Protein AF-A0A920J936-F1 (afdb_monomer)

pLDDT: mean 75.96, std 17.14, range [37.47, 97.31]

Sequence (248 aa):
MTKNLIEFCFKENPSQKEIRKINGLNGLLFNDIKCLNIKRFINNFEATSYTNKLSHPEPLTRYIEKRELKELGSWDVFIPVPVNEIERRRQIKRRKIIIDGIEFLMNHRQKKDGDYNSIKLSDNNKVADTYIGKVGIDSDKLISIENNQTQKRYNPKALYFYGRKPLLVLHLLDAINIPEDDSKEQICEKYLEKLSDDSCITAWTILLPESRITEKEEEYRVNHIWQREYANDELRNSEEEINDDIDI

Secondary structure (DSSP, 8-state):
-HHHHHHHHHHH-TT--S-EEETTEEEEEEEEEEHHHHHHHHHT---SS--TTS---HHHHHHHHHHHTTTSSEEEEEEE--S-SEETTTTEEPPEEEETTEEEEPEEEEEE---TT--EESGGG----GGGGGTTS-HHHHHHHHHHS-TT---TTHHHHTTPPPEEEEEEEEEE---SSTTS------STTTS-TT--EEEEEEEPPPPSSPP--------HHHHHHHHHHHHHHHHTTSSSS---

Structure (mmCIF, N/CA/C/O backbone):
data_AF-A0A920J936-F1
#
_entry.id   AF-A0A920J936-F1
#
loop_
_atom_site.group_PDB
_atom_site.id
_atom_site.type_symbol
_atom_site.label_atom_id
_atom_site.label_alt_id
_atom_site.label_comp_id
_atom_site.label_asym_id
_atom_site.label_entity_id
_atom_site.label_seq_id
_atom_site.pdbx_PDB_ins_code
_atom_site.Cartn_x
_atom_site.Cartn_y
_atom_site.Cartn_z
_atom_site.occupancy
_atom_site.B_iso_or_equiv
_atom_site.auth_seq_id
_atom_site.auth_comp_id
_atom_site.auth_asym_id
_atom_site.auth_atom_id
_atom_site.pdbx_PDB_model_num
ATOM 1 N N . MET A 1 1 ? 0.118 -13.736 -3.292 1.00 77.81 1 MET A N 1
ATOM 2 C CA . MET A 1 1 ? -0.583 -13.156 -2.119 1.00 77.81 1 MET A CA 1
ATOM 3 C C . MET A 1 1 ? -1.114 -11.742 -2.339 1.00 77.81 1 MET A C 1
ATOM 5 O O . MET A 1 1 ? -2.308 -11.544 -2.152 1.00 77.81 1 MET A O 1
ATOM 9 N N . THR A 1 2 ? -0.302 -10.777 -2.788 1.00 86.31 2 THR A N 1
ATOM 10 C CA . THR A 1 2 ? -0.769 -9.412 -3.128 1.00 86.31 2 THR A CA 1
ATOM 11 C C . THR A 1 2 ? -1.955 -9.407 -4.090 1.00 86.31 2 THR A C 1
ATOM 13 O O . THR A 1 2 ? -2.960 -8.761 -3.815 1.00 86.31 2 THR A O 1
ATOM 16 N N . LYS A 1 3 ? -1.866 -10.186 -5.178 1.00 88.75 3 LYS A N 1
ATOM 17 C CA . LYS A 1 3 ? -2.932 -10.329 -6.178 1.00 88.75 3 LYS A CA 1
ATOM 18 C C . LYS A 1 3 ? -4.276 -10.700 -5.540 1.00 88.75 3 LYS A C 1
ATOM 20 O O . LYS A 1 3 ? -5.253 -9.998 -5.758 1.00 88.75 3 LYS A O 1
ATOM 25 N N . ASN A 1 4 ? -4.286 -11.697 -4.653 1.00 91.25 4 ASN A N 1
ATOM 26 C CA . ASN A 1 4 ? -5.493 -12.153 -3.958 1.00 91.25 4 ASN A CA 1
ATOM 27 C C . ASN A 1 4 ? -6.129 -11.046 -3.100 1.00 91.25 4 ASN A C 1
ATOM 29 O O . ASN A 1 4 ? -7.352 -10.949 -3.038 1.00 91.25 4 ASN A O 1
ATOM 33 N N . LEU A 1 5 ? -5.323 -10.209 -2.428 1.00 94.12 5 LEU A N 1
ATOM 34 C CA . LEU A 1 5 ? -5.857 -9.077 -1.662 1.00 94.12 5 LEU A CA 1
ATOM 35 C C . LEU A 1 5 ? -6.465 -8.022 -2.595 1.00 94.12 5 LEU A C 1
ATOM 37 O O . LEU A 1 5 ? -7.531 -7.496 -2.291 1.00 94.12 5 LEU A O 1
ATOM 41 N N . ILE A 1 6 ? -5.820 -7.728 -3.724 1.00 94.06 6 ILE A N 1
ATOM 42 C CA . ILE A 1 6 ? -6.324 -6.763 -4.713 1.00 94.06 6 ILE A CA 1
ATOM 43 C C . ILE A 1 6 ? -7.639 -7.261 -5.333 1.00 94.06 6 ILE A C 1
ATOM 45 O O . ILE A 1 6 ? -8.617 -6.520 -5.368 1.00 94.06 6 ILE A O 1
ATOM 49 N N . GLU A 1 7 ? -7.699 -8.526 -5.745 1.00 93.44 7 GLU A N 1
ATOM 50 C CA . GLU A 1 7 ? -8.923 -9.172 -6.244 1.00 93.44 7 GLU A CA 1
ATOM 51 C C . GLU A 1 7 ? -10.043 -9.142 -5.196 1.00 93.44 7 GLU A C 1
ATOM 53 O O . GLU A 1 7 ? -11.189 -8.813 -5.501 1.00 93.44 7 GLU A O 1
ATOM 58 N N . PHE A 1 8 ? -9.713 -9.412 -3.929 1.00 94.50 8 PHE A N 1
ATOM 59 C CA . PHE A 1 8 ? -10.666 -9.274 -2.831 1.00 94.50 8 PHE A CA 1
ATOM 60 C C . PHE A 1 8 ? -11.171 -7.830 -2.685 1.00 94.50 8 PHE A C 1
ATOM 62 O O . PHE A 1 8 ? -12.367 -7.614 -2.491 1.00 94.50 8 PHE A O 1
ATOM 69 N N . CYS A 1 9 ? -10.285 -6.838 -2.808 1.00 95.94 9 CYS A N 1
ATOM 70 C CA . CYS A 1 9 ? -10.667 -5.431 -2.751 1.00 95.94 9 CYS A CA 1
ATOM 71 C C . CYS A 1 9 ? -11.663 -5.075 -3.862 1.00 95.94 9 CYS A C 1
ATOM 73 O O . CYS A 1 9 ? -12.678 -4.445 -3.570 1.00 95.94 9 CYS A O 1
ATOM 75 N N . PHE A 1 10 ? -11.436 -5.533 -5.097 1.00 94.94 10 PHE A N 1
ATOM 76 C CA . PHE A 1 10 ? -12.385 -5.342 -6.198 1.00 94.94 10 PHE A CA 1
ATOM 77 C C . PHE A 1 10 ? -13.718 -6.051 -5.964 1.00 94.94 10 PHE A C 1
ATOM 79 O O . PHE A 1 10 ? -14.768 -5.501 -6.293 1.00 94.94 10 PHE A O 1
ATOM 86 N N . LYS A 1 11 ? -13.702 -7.238 -5.352 1.00 93.25 11 LYS A N 1
ATOM 87 C CA . LYS A 1 11 ? -14.928 -7.963 -5.006 1.00 93.25 11 LYS A CA 1
ATOM 88 C C . LYS A 1 11 ? -15.794 -7.203 -3.995 1.00 93.25 11 LYS A C 1
ATOM 90 O O . LYS A 1 11 ? -17.005 -7.129 -4.184 1.00 93.25 11 LYS A O 1
ATOM 95 N N . GLU A 1 12 ? -15.199 -6.644 -2.940 1.00 93.94 12 GLU A N 1
ATOM 96 C CA . GLU A 1 12 ? -15.946 -5.883 -1.921 1.00 93.94 12 GLU A CA 1
ATOM 97 C C . GLU A 1 12 ? -16.292 -4.458 -2.384 1.00 93.94 12 GLU A C 1
ATOM 99 O O . GLU A 1 12 ? -17.268 -3.874 -1.920 1.00 93.94 12 GLU A O 1
ATOM 104 N N . ASN A 1 13 ? -15.512 -3.892 -3.309 1.00 93.88 13 ASN A N 1
ATOM 105 C CA . ASN A 1 13 ? -15.686 -2.537 -3.834 1.00 93.88 13 ASN A CA 1
ATOM 106 C C . ASN A 1 13 ? -15.776 -2.551 -5.378 1.00 93.88 13 ASN A C 1
ATOM 108 O O . ASN A 1 13 ? -14.920 -1.974 -6.055 1.00 93.88 13 ASN A O 1
ATOM 112 N N . PRO A 1 14 ? -16.821 -3.160 -5.974 1.00 89.00 14 PRO A N 1
ATOM 113 C CA . PRO A 1 14 ? -16.897 -3.389 -7.423 1.00 89.00 14 PRO A CA 1
ATOM 114 C C . PRO A 1 14 ? -16.973 -2.106 -8.261 1.00 89.00 14 PRO A C 1
ATOM 116 O O . PRO A 1 14 ? -16.676 -2.132 -9.455 1.00 89.00 14 PRO A O 1
ATOM 119 N N . SER A 1 15 ? -17.356 -0.980 -7.650 1.00 87.88 15 SER A N 1
ATOM 120 C CA . SER A 1 15 ? -17.391 0.340 -8.286 1.00 87.88 15 SER A CA 1
ATOM 121 C C . SER A 1 15 ? -16.023 1.034 -8.352 1.00 87.88 15 SER A C 1
ATOM 123 O O . SER A 1 15 ? -15.868 1.992 -9.109 1.00 87.88 15 SER A O 1
ATOM 125 N N . GLN A 1 16 ? -15.021 0.570 -7.598 1.00 86.31 16 GLN A N 1
ATOM 126 C CA . GLN A 1 16 ? -13.691 1.185 -7.523 1.00 86.31 16 GLN A CA 1
ATOM 127 C C . GLN A 1 16 ? -12.740 0.573 -8.554 1.00 86.31 16 GLN A C 1
ATOM 129 O O . GLN A 1 16 ? -11.808 -0.141 -8.203 1.00 86.31 16 GLN A O 1
ATOM 134 N N . LYS A 1 17 ? -12.989 0.840 -9.841 1.00 85.38 17 LYS A N 1
ATOM 135 C CA . LYS A 1 17 ? -12.172 0.327 -10.963 1.00 85.38 17 LYS A CA 1
ATOM 136 C C . LYS A 1 17 ? -11.377 1.394 -11.709 1.00 85.38 17 LYS A C 1
ATOM 138 O O . LYS A 1 17 ? -10.572 1.076 -12.576 1.00 85.38 17 LYS A O 1
ATOM 143 N N . GLU A 1 18 ? -11.599 2.659 -11.379 1.00 89.19 18 GLU A N 1
ATOM 144 C CA . GLU A 1 18 ? -10.995 3.788 -12.075 1.00 89.19 18 GLU A CA 1
ATOM 145 C C . GLU A 1 18 ? -9.859 4.392 -11.249 1.00 89.19 18 GLU A C 1
ATOM 147 O O . GLU A 1 18 ? -10.054 4.772 -10.093 1.00 89.19 18 GLU A O 1
ATOM 152 N N . ILE A 1 19 ? -8.680 4.524 -11.859 1.00 91.62 19 ILE A N 1
ATOM 153 C CA . ILE A 1 19 ? -7.550 5.233 -11.258 1.00 91.62 19 ILE A CA 1
ATOM 154 C C . ILE A 1 19 ? -7.916 6.712 -11.149 1.00 91.62 19 ILE A C 1
ATOM 156 O O . ILE A 1 19 ? -8.161 7.382 -12.152 1.00 91.62 19 ILE A O 1
ATOM 160 N N . ARG A 1 20 ? -7.917 7.240 -9.926 1.00 92.81 20 ARG A N 1
ATOM 161 C CA . ARG A 1 20 ? -8.302 8.625 -9.638 1.00 92.81 20 ARG A CA 1
ATOM 162 C C . ARG A 1 20 ? -7.202 9.353 -8.894 1.00 92.81 20 ARG A C 1
ATOM 164 O O . ARG A 1 20 ? -6.343 8.750 -8.251 1.00 92.81 20 ARG A O 1
ATOM 171 N N . LYS A 1 21 ? -7.257 10.681 -8.958 1.00 92.75 21 LYS A N 1
ATOM 172 C CA . LYS A 1 21 ? -6.391 11.550 -8.166 1.00 92.75 21 LYS A CA 1
ATOM 173 C C . LYS A 1 21 ? -7.012 11.771 -6.786 1.00 92.75 21 LYS A C 1
ATOM 175 O O . LYS A 1 21 ? -8.026 12.448 -6.665 1.00 92.75 21 LYS A O 1
ATOM 180 N N . ILE A 1 22 ? -6.378 11.231 -5.753 1.00 91.50 22 ILE A N 1
ATOM 181 C CA . ILE A 1 22 ? -6.783 11.307 -4.348 1.00 91.50 22 ILE A CA 1
ATOM 182 C C . ILE A 1 22 ? -5.736 12.132 -3.603 1.00 91.50 22 ILE A C 1
ATOM 184 O O . ILE A 1 22 ? -4.586 11.718 -3.463 1.00 91.50 22 ILE A O 1
ATOM 188 N N . ASN A 1 23 ? -6.115 13.335 -3.165 1.00 88.75 23 ASN A N 1
ATOM 189 C CA . ASN A 1 23 ? -5.255 14.247 -2.398 1.00 88.75 23 ASN A CA 1
ATOM 190 C C . ASN A 1 23 ? -3.858 14.471 -3.015 1.00 88.75 23 ASN A C 1
ATOM 192 O O . ASN A 1 23 ? -2.853 14.589 -2.316 1.00 88.75 23 ASN A O 1
ATOM 196 N N . GLY A 1 24 ? -3.798 14.532 -4.351 1.00 86.62 24 GLY A N 1
ATOM 197 C CA . GLY A 1 24 ? -2.566 14.760 -5.112 1.00 86.62 24 GLY A CA 1
ATOM 198 C C . GLY A 1 24 ? -1.904 13.501 -5.676 1.00 86.62 24 GLY A C 1
ATOM 199 O O . GLY A 1 24 ? -1.068 13.630 -6.569 1.00 86.62 24 GLY A O 1
ATOM 200 N N . LEU A 1 25 ? -2.303 12.311 -5.227 1.00 91.38 25 LEU A N 1
ATOM 201 C CA . LEU A 1 25 ? -1.732 11.028 -5.639 1.00 91.38 25 LEU A CA 1
ATOM 202 C C . LEU A 1 25 ? -2.690 10.275 -6.559 1.00 91.38 25 LEU A C 1
ATOM 204 O O . LEU A 1 25 ? -3.886 10.238 -6.306 1.00 91.38 25 LEU A O 1
ATOM 208 N N . ASN A 1 26 ? -2.172 9.663 -7.620 1.00 94.25 26 ASN A N 1
ATOM 209 C CA . ASN A 1 26 ? -2.983 8.817 -8.493 1.00 94.25 26 ASN A CA 1
ATOM 210 C C . ASN A 1 26 ? -3.008 7.384 -7.960 1.00 94.25 26 ASN A C 1
ATOM 212 O O . ASN A 1 26 ? -1.966 6.856 -7.563 1.00 94.25 26 ASN A O 1
ATOM 216 N N . GLY A 1 27 ? -4.177 6.753 -7.963 1.00 95.00 27 GLY A N 1
ATOM 217 C CA . GLY A 1 27 ? -4.309 5.358 -7.566 1.00 95.00 27 GLY A CA 1
ATOM 218 C C . GLY A 1 27 ? -5.751 4.904 -7.392 1.00 95.00 27 GLY A C 1
ATOM 219 O O . GLY A 1 27 ? -6.691 5.605 -7.768 1.00 95.00 27 GLY A O 1
ATOM 220 N N . LEU A 1 28 ? -5.896 3.723 -6.800 1.00 95.62 28 LEU A N 1
ATOM 221 C CA . LEU A 1 28 ? -7.171 3.119 -6.418 1.00 95.62 28 LEU A CA 1
ATOM 222 C C . LEU A 1 28 ? -7.272 3.076 -4.896 1.00 95.62 28 LEU A C 1
ATOM 224 O O . LEU A 1 28 ? -6.336 2.625 -4.236 1.00 95.62 28 LEU A O 1
ATOM 228 N N . LEU A 1 29 ? -8.394 3.545 -4.352 1.00 95.50 29 LEU A N 1
ATOM 229 C CA . LEU A 1 29 ? -8.701 3.493 -2.925 1.00 95.50 29 LEU A CA 1
ATOM 230 C C . LEU A 1 29 ? -9.931 2.618 -2.708 1.00 95.50 29 LEU A C 1
ATOM 232 O O . LEU A 1 29 ? -11.024 2.931 -3.179 1.00 95.50 29 LEU A O 1
ATOM 236 N N . PHE A 1 30 ? -9.732 1.540 -1.967 1.00 96.19 30 PHE A N 1
ATOM 237 C CA . PHE A 1 30 ? -10.772 0.625 -1.541 1.00 96.19 30 PHE A CA 1
ATOM 238 C C . PHE A 1 30 ? -11.076 0.903 -0.082 1.00 96.19 30 PHE A C 1
ATOM 240 O O . PHE A 1 30 ? -10.167 0.902 0.747 1.00 96.19 30 PHE A O 1
ATOM 247 N N . ASN A 1 31 ? -12.342 1.154 0.220 1.00 94.75 31 ASN A N 1
ATOM 248 C CA . ASN A 1 31 ? -12.750 1.479 1.574 1.00 94.75 31 ASN A CA 1
ATOM 249 C C . ASN A 1 31 ? -13.296 0.232 2.262 1.00 94.75 31 ASN A C 1
ATOM 251 O O . ASN A 1 31 ? -13.792 -0.696 1.617 1.00 94.75 31 ASN A O 1
ATOM 255 N N . ASP A 1 32 ? -13.235 0.252 3.586 1.00 95.31 32 ASP A N 1
ATOM 256 C CA . ASP A 1 32 ? -13.943 -0.694 4.447 1.00 95.31 32 ASP A CA 1
ATOM 257 C C . ASP A 1 32 ? -13.621 -2.183 4.221 1.00 95.31 32 ASP A C 1
ATOM 259 O O . ASP A 1 32 ? -14.459 -3.078 4.351 1.00 95.31 32 ASP A O 1
ATOM 263 N N . ILE A 1 33 ? -12.354 -2.465 3.931 1.00 96.75 33 ILE A N 1
ATOM 264 C CA . ILE A 1 33 ? -11.806 -3.813 3.864 1.00 96.75 33 ILE A CA 1
ATOM 265 C C . ILE A 1 33 ? -11.717 -4.404 5.273 1.00 96.75 33 ILE A C 1
ATOM 267 O O . ILE A 1 33 ? -11.085 -3.858 6.180 1.00 96.75 33 ILE A O 1
ATOM 271 N N . LYS A 1 34 ? -12.333 -5.574 5.458 1.00 95.38 34 LYS A N 1
ATOM 272 C CA . LYS A 1 34 ? -12.356 -6.276 6.750 1.00 95.38 34 LYS A CA 1
ATOM 273 C C . LYS A 1 34 ? -10.943 -6.617 7.229 1.00 95.38 34 LYS A C 1
ATOM 275 O O . LYS A 1 34 ? -10.170 -7.229 6.485 1.00 95.38 34 LYS A O 1
ATOM 280 N N . CYS A 1 35 ? -10.663 -6.336 8.506 1.00 95.12 35 CYS A N 1
ATOM 281 C CA . CYS A 1 35 ? -9.376 -6.599 9.163 1.00 95.12 35 CYS A CA 1
ATOM 282 C C . CYS A 1 35 ? -8.851 -8.030 8.952 1.00 95.12 35 CYS A C 1
ATOM 284 O O . CYS A 1 35 ? -7.658 -8.229 8.728 1.00 95.12 35 CYS A O 1
ATOM 286 N N . LEU A 1 36 ? -9.738 -9.033 8.927 1.00 94.25 36 LEU A N 1
ATOM 287 C CA . LEU A 1 36 ? -9.375 -10.428 8.659 1.00 94.25 36 LEU A CA 1
ATOM 288 C C . LEU A 1 36 ? -8.541 -10.599 7.376 1.00 94.25 36 LEU A C 1
ATOM 290 O O . LEU A 1 36 ? -7.580 -11.366 7.372 1.00 94.25 36 LEU A O 1
ATOM 294 N N . ASN A 1 37 ? -8.880 -9.888 6.298 1.00 94.56 37 ASN A N 1
ATOM 295 C CA . ASN A 1 37 ? -8.156 -9.997 5.028 1.00 94.56 37 ASN A CA 1
ATOM 296 C C . ASN A 1 37 ? -6.807 -9.280 5.074 1.00 94.56 37 ASN A C 1
ATOM 298 O O . ASN A 1 37 ? -5.845 -9.755 4.478 1.00 94.56 37 ASN A O 1
ATOM 302 N N . ILE A 1 38 ? -6.718 -8.194 5.844 1.00 95.00 38 ILE A N 1
ATOM 303 C CA . ILE A 1 38 ? -5.464 -7.482 6.096 1.00 95.00 38 ILE A CA 1
ATOM 304 C C . ILE A 1 38 ? -4.503 -8.363 6.896 1.00 95.0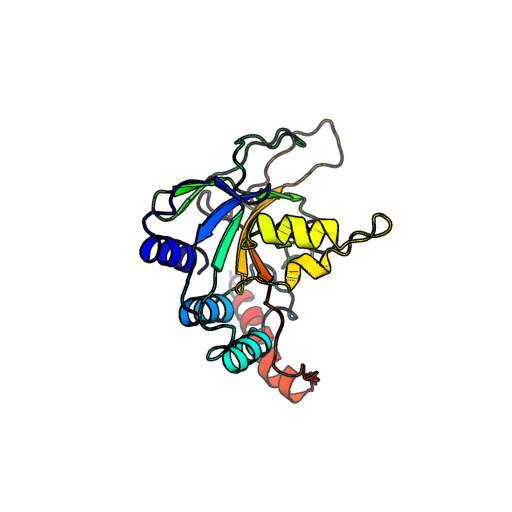0 38 ILE A C 1
ATOM 306 O O . ILE A 1 38 ? -3.365 -8.554 6.479 1.00 95.00 38 ILE A O 1
ATOM 310 N N . LYS A 1 39 ? -4.971 -8.981 7.989 1.00 92.69 39 LYS A N 1
ATOM 311 C CA . LYS A 1 39 ? -4.164 -9.923 8.782 1.00 92.69 39 LYS A CA 1
ATOM 312 C C . LYS A 1 39 ? -3.713 -11.121 7.951 1.00 92.69 39 LYS A C 1
ATOM 314 O O . LYS A 1 39 ? -2.546 -11.491 7.996 1.00 92.69 39 LYS A O 1
ATOM 319 N N . ARG A 1 40 ? -4.613 -11.700 7.145 1.00 92.19 40 ARG A N 1
ATOM 320 C CA . ARG A 1 40 ? -4.260 -12.783 6.212 1.00 92.19 40 ARG A CA 1
ATOM 321 C C . ARG A 1 40 ? -3.196 -12.347 5.213 1.00 92.19 40 ARG A C 1
ATOM 323 O O . ARG A 1 40 ? -2.285 -13.121 4.955 1.00 92.19 40 ARG A O 1
ATOM 330 N N . PHE A 1 41 ? -3.292 -11.143 4.658 1.00 93.06 41 PHE A N 1
ATOM 331 C CA . PHE A 1 41 ? -2.257 -10.626 3.770 1.00 93.06 41 PHE A CA 1
ATOM 332 C C . PHE A 1 41 ? -0.915 -10.481 4.497 1.00 93.06 41 PHE A C 1
ATOM 334 O O . PHE A 1 41 ? 0.067 -11.021 4.010 1.00 93.06 41 PHE A O 1
ATOM 341 N N . ILE A 1 42 ? -0.882 -9.827 5.664 1.00 90.00 42 ILE A N 1
ATOM 342 C CA . ILE A 1 42 ? 0.351 -9.585 6.435 1.00 90.00 42 ILE A CA 1
ATOM 343 C C . ILE A 1 42 ? 1.027 -10.903 6.837 1.00 90.00 42 ILE A 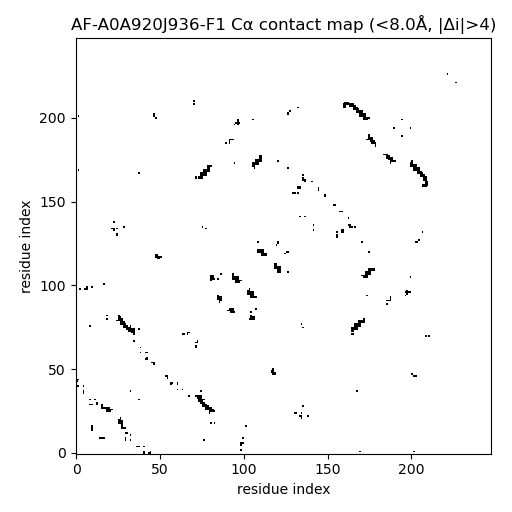C 1
ATOM 345 O O . ILE A 1 42 ? 2.227 -11.050 6.638 1.00 90.00 42 ILE A O 1
ATOM 349 N N . ASN A 1 43 ? 0.264 -11.870 7.353 1.00 86.69 43 ASN A N 1
ATOM 350 C CA . ASN A 1 43 ? 0.806 -13.152 7.819 1.00 86.69 43 ASN A CA 1
ATOM 351 C C . ASN A 1 43 ? 1.379 -14.023 6.703 1.00 86.69 43 ASN A C 1
ATOM 353 O O . ASN A 1 43 ? 2.249 -14.840 6.965 1.00 86.69 43 ASN A O 1
ATOM 357 N N . ASN A 1 44 ? 0.872 -13.872 5.481 1.00 85.56 44 ASN A N 1
ATOM 358 C CA . ASN A 1 44 ? 1.316 -14.649 4.327 1.00 85.56 44 ASN A CA 1
ATOM 359 C C . ASN A 1 44 ? 2.130 -13.791 3.346 1.00 85.56 44 ASN A C 1
ATOM 361 O O . ASN A 1 44 ? 2.293 -14.161 2.184 1.00 85.56 44 ASN A O 1
ATOM 365 N N . PHE A 1 45 ? 2.550 -12.589 3.749 1.00 84.31 45 PHE A N 1
ATOM 366 C CA . PHE A 1 45 ? 3.355 -11.746 2.883 1.00 84.31 45 PHE A CA 1
ATOM 367 C C . PHE A 1 45 ? 4.790 -12.263 2.883 1.00 84.31 45 PHE A C 1
ATOM 369 O O . PHE A 1 45 ? 5.520 -12.102 3.857 1.00 84.31 45 PHE A O 1
ATOM 376 N N . GLU A 1 46 ? 5.196 -12.837 1.761 1.00 73.12 46 GLU A N 1
ATOM 377 C CA . GLU A 1 46 ? 6.569 -13.265 1.529 1.00 73.12 46 GLU A CA 1
ATOM 378 C C . GLU A 1 46 ? 7.338 -12.130 0.852 1.00 73.12 46 GLU A C 1
ATOM 380 O O . GLU A 1 46 ? 7.035 -11.719 -0.273 1.00 73.12 46 GLU A O 1
ATOM 385 N N . ALA A 1 47 ? 8.319 -11.577 1.563 1.00 66.25 47 ALA A N 1
ATOM 386 C CA . ALA A 1 47 ? 9.211 -10.584 0.990 1.00 66.25 47 ALA A CA 1
ATOM 387 C C . ALA A 1 47 ? 10.195 -11.271 0.035 1.00 66.25 47 ALA A C 1
ATOM 389 O O . ALA A 1 47 ? 10.881 -12.209 0.417 1.00 66.25 47 ALA A O 1
ATOM 390 N N . THR A 1 48 ? 10.345 -10.737 -1.178 1.00 56.44 48 THR A N 1
ATOM 391 C CA . THR A 1 48 ? 11.312 -11.224 -2.185 1.00 56.44 48 THR A CA 1
ATOM 392 C C . THR A 1 48 ? 12.779 -10.985 -1.782 1.00 56.44 48 THR A C 1
ATOM 394 O O . THR A 1 48 ? 13.691 -11.384 -2.492 1.00 56.44 48 THR A O 1
ATOM 397 N N . SER A 1 49 ? 13.028 -10.288 -0.669 1.00 51.22 49 SER A N 1
ATOM 398 C CA . SER A 1 49 ? 14.355 -9.890 -0.198 1.00 51.22 49 SER A CA 1
ATOM 399 C C . SER A 1 49 ? 14.606 -10.478 1.190 1.00 51.22 49 SER A C 1
ATOM 401 O O . SER A 1 49 ? 13.990 -10.042 2.167 1.00 51.22 49 SER A O 1
ATOM 403 N N . TYR A 1 50 ? 15.544 -11.422 1.280 1.00 45.91 50 TYR A N 1
ATOM 404 C CA . TYR A 1 50 ? 15.907 -12.167 2.488 1.00 45.91 50 TYR A CA 1
ATOM 405 C C . TYR A 1 50 ? 16.750 -11.320 3.448 1.00 45.91 50 TYR A C 1
ATOM 407 O O . TYR A 1 50 ? 17.949 -11.525 3.611 1.00 45.91 50 TYR A O 1
ATOM 415 N N . THR A 1 51 ? 16.136 -10.340 4.109 1.00 48.62 51 THR A N 1
ATOM 416 C CA . THR A 1 51 ? 16.726 -9.812 5.349 1.00 48.62 51 THR A CA 1
ATOM 417 C C . THR A 1 51 ? 15.939 -10.361 6.533 1.00 48.62 51 THR A C 1
ATOM 419 O O . THR A 1 51 ? 14.762 -10.039 6.696 1.00 48.62 51 THR A O 1
ATOM 422 N N . ASN A 1 52 ? 16.601 -11.160 7.382 1.00 43.28 52 ASN A N 1
ATOM 423 C CA . ASN A 1 52 ? 16.045 -11.905 8.533 1.00 43.28 52 ASN A CA 1
ATOM 424 C C . ASN A 1 52 ? 15.300 -11.037 9.573 1.00 43.28 52 ASN A C 1
ATOM 426 O O . ASN A 1 52 ? 14.749 -11.543 10.543 1.00 43.28 52 ASN A O 1
ATOM 430 N N . LYS A 1 53 ? 15.278 -9.710 9.403 1.00 46.44 53 LYS A N 1
ATOM 431 C CA . LYS A 1 53 ? 14.631 -8.754 10.312 1.00 46.44 53 LYS A CA 1
ATOM 432 C C . LYS A 1 53 ? 13.165 -8.464 9.972 1.00 46.44 53 LYS A C 1
ATOM 434 O O . LYS A 1 53 ? 12.480 -7.871 10.798 1.00 46.44 53 LYS A O 1
ATOM 439 N N . LEU A 1 54 ? 12.687 -8.840 8.781 1.00 50.34 54 LEU A N 1
ATOM 440 C CA . LEU A 1 54 ? 11.323 -8.541 8.308 1.00 50.34 54 LEU A CA 1
ATOM 441 C C . LEU A 1 54 ? 10.389 -9.763 8.258 1.00 50.34 54 LEU A C 1
ATOM 443 O O . LEU A 1 54 ? 9.215 -9.606 7.941 1.00 50.34 54 LEU A O 1
ATOM 447 N N . SER A 1 55 ? 10.876 -10.960 8.591 1.00 54.84 55 SER A N 1
ATOM 448 C CA . SER A 1 55 ? 10.148 -12.230 8.428 1.00 54.84 55 SER A CA 1
ATOM 449 C C . SER A 1 55 ? 9.093 -12.527 9.501 1.00 54.84 55 SER A C 1
ATOM 451 O O . SER A 1 55 ? 8.423 -13.548 9.419 1.00 54.84 55 SER A O 1
ATOM 453 N N . HIS A 1 56 ? 8.922 -11.662 10.506 1.00 70.12 56 HIS A N 1
ATOM 454 C CA . HIS A 1 56 ? 8.106 -11.980 11.680 1.00 70.12 56 HIS A CA 1
ATOM 455 C C . HIS A 1 56 ? 6.874 -11.065 11.748 1.00 70.12 56 HIS A C 1
ATOM 457 O O . HIS A 1 56 ? 6.941 -9.984 12.340 1.00 70.12 56 HIS A O 1
ATOM 463 N N . PRO A 1 57 ? 5.729 -11.465 11.161 1.00 77.12 57 PRO A N 1
ATOM 464 C CA . PRO A 1 57 ? 4.508 -10.658 11.167 1.00 77.12 57 PRO A CA 1
ATOM 465 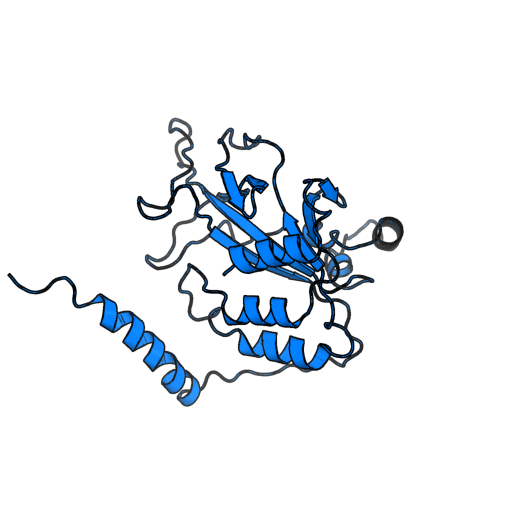C C . PRO A 1 57 ? 3.838 -10.593 12.548 1.00 77.12 57 PRO A C 1
ATOM 467 O O . PRO A 1 57 ? 2.915 -9.800 12.746 1.00 77.12 57 PRO A O 1
ATOM 470 N N . GLU A 1 58 ? 4.268 -11.409 13.514 1.00 79.75 58 GLU A N 1
ATOM 471 C CA . GLU A 1 58 ? 3.591 -11.586 14.801 1.00 79.75 58 GLU A CA 1
ATOM 472 C C . GLU A 1 58 ? 3.438 -10.303 15.630 1.00 79.75 58 GLU A C 1
ATOM 474 O O . GLU A 1 58 ? 2.323 -10.066 16.100 1.00 79.75 58 GLU A O 1
ATOM 479 N N . PRO A 1 59 ? 4.463 -9.440 15.817 1.00 80.31 59 PRO A N 1
ATOM 480 C CA . PRO A 1 59 ? 4.301 -8.242 16.642 1.00 80.31 59 PRO A CA 1
ATOM 481 C C . PRO A 1 59 ? 3.251 -7.295 16.056 1.00 80.31 59 PRO A C 1
ATOM 483 O O . PRO A 1 59 ? 2.393 -6.775 16.772 1.00 80.31 59 PRO A O 1
ATOM 486 N N . LEU A 1 60 ? 3.274 -7.126 14.732 1.00 83.12 60 LEU A N 1
ATOM 487 C CA . LEU A 1 60 ? 2.294 -6.327 14.008 1.00 83.12 60 LEU A CA 1
ATOM 488 C C . LEU A 1 60 ? 0.900 -6.961 14.084 1.00 83.12 60 LEU A C 1
ATOM 490 O O . LEU A 1 60 ? -0.078 -6.265 14.344 1.00 83.12 60 LEU A O 1
ATOM 494 N N . THR A 1 61 ? 0.793 -8.276 13.922 1.00 86.44 61 THR A N 1
ATOM 495 C CA . THR A 1 61 ? -0.492 -8.984 13.971 1.00 86.44 61 THR A CA 1
ATOM 496 C C . THR A 1 61 ? -1.112 -8.929 15.363 1.00 86.44 61 THR A C 1
ATOM 498 O O . THR A 1 61 ? -2.279 -8.561 15.486 1.00 86.44 61 THR A O 1
ATOM 501 N N . ARG A 1 62 ? -0.326 -9.152 16.424 1.00 86.12 62 ARG A N 1
ATOM 502 C CA . ARG A 1 62 ? -0.765 -8.973 17.819 1.00 86.12 62 ARG A CA 1
ATOM 503 C C . ARG A 1 62 ? -1.210 -7.540 18.092 1.00 86.12 62 ARG A C 1
ATOM 505 O O . ARG A 1 62 ? -2.198 -7.320 18.794 1.00 86.12 62 ARG A O 1
ATOM 512 N N . TYR A 1 63 ? -0.491 -6.556 17.553 1.00 88.12 63 TYR A N 1
ATOM 513 C CA . TYR A 1 63 ? -0.879 -5.152 17.662 1.00 88.12 63 TYR A CA 1
ATOM 514 C C . TYR A 1 63 ? -2.236 -4.889 16.996 1.00 88.12 63 TYR A C 1
ATOM 516 O O . TYR A 1 63 ? -3.096 -4.228 17.585 1.00 88.12 63 TYR A O 1
ATOM 524 N N . ILE A 1 64 ? -2.452 -5.446 15.800 1.00 91.31 64 ILE A N 1
ATOM 525 C CA . ILE A 1 64 ? -3.718 -5.328 15.075 1.00 91.31 64 ILE A CA 1
ATOM 526 C C . ILE A 1 64 ? -4.858 -5.983 15.861 1.00 91.31 64 ILE A C 1
ATOM 528 O O . ILE A 1 64 ? -5.890 -5.352 16.073 1.00 91.31 64 ILE A O 1
ATOM 532 N N . GLU A 1 65 ? -4.660 -7.204 16.355 1.00 90.81 65 GLU A N 1
ATOM 533 C CA . GLU A 1 65 ? -5.662 -7.966 17.112 1.00 90.81 65 GLU A CA 1
ATOM 534 C C . GLU A 1 65 ? -6.122 -7.244 18.380 1.00 90.81 65 GLU A C 1
ATOM 536 O O . GLU A 1 65 ? -7.322 -7.126 18.628 1.00 90.81 65 GLU A O 1
ATOM 541 N N . LYS A 1 66 ? -5.186 -6.679 19.154 1.00 89.44 66 LYS A N 1
ATOM 542 C CA . LYS A 1 66 ? -5.508 -5.918 20.375 1.00 89.44 66 LYS A CA 1
ATOM 543 C C . LYS A 1 66 ? -6.413 -4.710 20.101 1.00 89.44 66 LYS A C 1
ATOM 545 O O . LYS A 1 66 ? -7.172 -4.303 20.982 1.00 89.44 66 LYS A O 1
ATOM 550 N N . ARG A 1 67 ? -6.322 -4.118 18.905 1.00 90.94 67 ARG A N 1
ATOM 551 C CA . ARG A 1 67 ? -7.059 -2.906 18.511 1.00 90.94 67 ARG A CA 1
ATOM 552 C C . ARG A 1 67 ? -8.226 -3.187 17.553 1.00 90.94 67 ARG A C 1
ATOM 554 O O . ARG A 1 67 ? -9.005 -2.274 17.285 1.00 90.94 67 ARG A O 1
ATOM 561 N N . GLU A 1 68 ? -8.391 -4.415 17.061 1.00 92.31 68 GLU A N 1
ATOM 562 C CA . GLU A 1 68 ? -9.355 -4.781 16.011 1.00 92.31 68 GLU A CA 1
ATOM 563 C C . GLU A 1 68 ? -10.793 -4.389 16.369 1.00 92.31 68 GLU A C 1
ATOM 565 O O . GLU A 1 68 ? -11.454 -3.696 15.603 1.00 92.31 68 GLU A O 1
ATOM 570 N N . LEU A 1 69 ? -11.257 -4.747 17.568 1.00 89.88 69 LEU A N 1
ATOM 571 C CA . LEU A 1 69 ? -12.643 -4.497 17.985 1.00 89.88 69 LEU A CA 1
ATOM 572 C C . LEU A 1 69 ? -12.992 -3.010 18.154 1.00 89.88 69 LEU A C 1
ATOM 574 O O . LEU A 1 69 ? -14.170 -2.667 18.188 1.00 89.88 69 LEU A O 1
ATOM 578 N N . LYS A 1 70 ? -11.992 -2.135 18.319 1.00 88.31 70 LYS A N 1
ATOM 579 C CA . LYS A 1 70 ? -12.206 -0.723 18.682 1.00 88.31 70 LYS A CA 1
ATOM 580 C C . LYS A 1 70 ? -11.791 0.253 17.589 1.00 88.31 70 LYS A C 1
ATOM 582 O O . LYS A 1 70 ? -12.469 1.252 17.386 1.00 88.31 70 LYS A O 1
ATOM 587 N N . GLU A 1 71 ? -10.664 -0.004 16.933 1.00 91.12 71 GLU A N 1
ATOM 588 C CA . GLU A 1 71 ? -9.977 0.984 16.092 1.00 91.12 71 GLU A CA 1
ATOM 589 C C . GLU A 1 71 ? -9.548 0.413 14.736 1.00 91.12 71 GLU A C 1
ATOM 591 O O . GLU A 1 71 ? -9.497 1.157 13.761 1.00 91.12 71 GLU A O 1
ATOM 596 N N . LEU A 1 72 ? -9.259 -0.893 14.655 1.00 94.06 72 LEU A N 1
ATOM 597 C CA . LEU A 1 72 ? -8.663 -1.522 13.469 1.00 94.06 72 LEU A CA 1
ATOM 598 C C . LEU A 1 72 ? -9.552 -2.587 12.808 1.00 94.06 72 LEU A C 1
ATOM 600 O O . LEU A 1 72 ? -9.039 -3.477 12.138 1.00 94.06 72 LEU A O 1
ATOM 604 N N . GLY A 1 73 ? -10.870 -2.538 13.003 1.00 94.31 73 GLY A N 1
ATOM 605 C CA . GLY A 1 73 ? -11.801 -3.537 12.455 1.00 94.31 73 GLY A CA 1
ATOM 606 C C . GLY A 1 73 ? -12.072 -3.381 10.954 1.00 94.31 73 GLY A C 1
ATOM 607 O O . GLY A 1 73 ? -12.339 -4.367 10.263 1.00 94.31 73 GLY A O 1
ATOM 608 N N . SER A 1 74 ? -11.950 -2.152 10.448 1.00 95.31 74 SER A N 1
ATOM 609 C CA . SER A 1 74 ? -12.207 -1.777 9.056 1.00 95.31 74 SER A CA 1
ATOM 610 C C . SER A 1 74 ? -11.046 -0.941 8.526 1.00 95.31 74 SER A C 1
ATOM 612 O O . SER A 1 74 ? -10.660 0.041 9.163 1.00 95.31 74 SER A O 1
ATOM 614 N N . TRP A 1 75 ? -10.475 -1.354 7.399 1.00 96.81 75 TRP A N 1
ATOM 615 C CA . TRP A 1 75 ? -9.281 -0.763 6.805 1.00 96.81 75 TRP A CA 1
ATOM 616 C C . TRP A 1 75 ? -9.576 -0.192 5.433 1.00 96.81 75 TRP A C 1
ATOM 618 O O . TRP A 1 75 ? -10.341 -0.764 4.665 1.00 96.81 75 TRP A O 1
ATOM 628 N N . ASP A 1 76 ? -8.885 0.882 5.094 1.00 96.31 76 ASP A N 1
ATOM 629 C CA . ASP A 1 76 ? -8.776 1.294 3.706 1.00 96.31 76 ASP A CA 1
ATOM 630 C C . ASP A 1 76 ? -7.542 0.622 3.085 1.00 96.31 76 ASP A C 1
ATOM 632 O O . ASP A 1 76 ? -6.537 0.359 3.759 1.00 96.31 76 ASP A O 1
ATOM 636 N N . VAL A 1 77 ? -7.603 0.345 1.786 1.00 97.31 77 VAL A N 1
ATOM 637 C CA . VAL A 1 77 ? -6.476 -0.156 0.996 1.00 97.31 77 VAL A CA 1
ATOM 638 C C . VAL A 1 77 ? -6.240 0.793 -0.165 1.00 97.31 77 VAL A C 1
ATOM 640 O O . VAL A 1 77 ? -7.147 1.058 -0.950 1.00 97.31 77 VAL A O 1
ATOM 643 N N . PHE A 1 78 ? -5.019 1.300 -0.292 1.00 96.50 78 PHE A N 1
ATOM 644 C CA . PHE A 1 78 ? -4.633 2.177 -1.389 1.00 96.50 78 PHE A CA 1
ATOM 645 C C . PHE A 1 78 ? -3.539 1.555 -2.245 1.00 96.50 78 PHE A C 1
ATOM 647 O O . PHE A 1 78 ? -2.535 1.060 -1.737 1.00 96.50 78 PHE A O 1
ATOM 654 N N . ILE A 1 79 ? -3.712 1.639 -3.557 1.00 96.12 79 ILE A N 1
ATOM 655 C CA . ILE A 1 79 ? -2.723 1.201 -4.536 1.00 96.12 79 ILE A CA 1
ATOM 656 C C . ILE A 1 79 ? -2.324 2.428 -5.358 1.00 96.12 79 ILE A C 1
ATOM 658 O O . ILE A 1 79 ? -3.115 2.864 -6.198 1.00 96.12 79 ILE A O 1
ATOM 662 N N . PRO A 1 80 ? -1.144 3.035 -5.127 1.00 95.12 80 PRO A N 1
ATOM 663 C CA . PRO A 1 80 ? -0.646 4.110 -5.972 1.00 95.12 80 PRO A CA 1
ATOM 664 C C . PRO A 1 80 ? -0.348 3.586 -7.377 1.00 95.12 80 PRO A C 1
ATOM 666 O O . PRO A 1 80 ? 0.486 2.697 -7.552 1.00 95.12 80 PRO A O 1
ATOM 669 N N . VAL A 1 81 ? -0.975 4.193 -8.385 1.00 94.38 81 VAL A N 1
ATOM 670 C CA . VAL A 1 81 ? -0.804 3.821 -9.795 1.00 94.38 81 VAL A CA 1
ATOM 671 C C . VAL A 1 81 ? -0.440 5.068 -10.604 1.00 94.38 81 VAL A C 1
ATOM 673 O O . VAL A 1 81 ? -1.218 6.025 -10.647 1.00 94.38 81 VAL A O 1
ATOM 676 N N . PRO A 1 82 ? 0.742 5.116 -11.243 1.00 92.38 82 PRO A N 1
ATOM 677 C CA . PRO A 1 82 ? 1.080 6.165 -12.193 1.00 92.38 82 PRO A CA 1
ATOM 678 C C . PRO A 1 82 ? 0.083 6.198 -13.353 1.00 92.38 82 PRO A C 1
ATOM 680 O O . PRO A 1 82 ? -0.382 5.161 -13.799 1.00 92.38 82 PRO A O 1
ATOM 683 N N . VAL A 1 83 ? -0.189 7.388 -13.889 1.00 91.56 83 VAL A N 1
ATOM 684 C CA . VAL A 1 83 ? -1.084 7.562 -15.054 1.00 91.56 83 VAL A CA 1
ATOM 685 C C . VAL A 1 83 ? -0.333 7.700 -16.378 1.00 91.56 83 VAL A C 1
ATOM 687 O O . VAL A 1 83 ? -0.923 7.583 -17.442 1.00 91.56 83 VAL A O 1
ATOM 690 N N . ASN A 1 84 ? 0.974 7.974 -16.327 1.00 91.31 84 ASN A N 1
ATOM 691 C CA . ASN A 1 84 ? 1.791 8.138 -17.526 1.00 91.31 84 ASN A CA 1
ATOM 692 C C . ASN A 1 84 ? 2.522 6.830 -17.826 1.00 91.31 84 ASN A C 1
ATOM 694 O O . ASN A 1 84 ? 3.278 6.349 -16.978 1.00 91.31 84 ASN A O 1
ATOM 698 N N . GLU A 1 85 ? 2.384 6.312 -19.044 1.00 90.88 85 GLU A N 1
ATOM 699 C CA . GLU A 1 85 ? 3.136 5.130 -19.482 1.00 90.88 85 GLU A CA 1
ATOM 700 C C . GLU A 1 85 ? 4.651 5.376 -19.495 1.00 90.88 85 GLU A C 1
ATOM 702 O O . GLU A 1 85 ? 5.420 4.456 -19.255 1.00 90.88 85 GLU A O 1
ATOM 707 N N . ILE A 1 86 ? 5.093 6.622 -19.691 1.00 87.81 86 ILE A N 1
ATOM 708 C CA . ILE A 1 86 ? 6.514 7.001 -19.698 1.00 87.81 86 ILE A CA 1
ATOM 709 C C . ILE A 1 86 ? 6.861 7.779 -18.425 1.00 87.81 86 ILE A C 1
ATOM 711 O O . ILE A 1 86 ? 6.163 8.709 -18.007 1.00 87.81 86 ILE A O 1
ATOM 715 N N . GLU A 1 87 ? 7.929 7.387 -17.727 1.00 84.75 87 GLU A N 1
ATOM 716 C CA . GLU A 1 87 ? 8.437 8.111 -16.560 1.00 84.75 87 GLU A CA 1
ATOM 717 C C . GLU A 1 87 ? 9.119 9.399 -16.993 1.00 84.75 87 GLU A C 1
ATOM 719 O O . GLU A 1 87 ? 10.252 9.374 -17.443 1.00 84.75 87 GLU A O 1
ATOM 724 N N . ARG A 1 88 ? 8.478 10.550 -16.767 1.00 78.88 88 ARG A N 1
ATOM 725 C CA . ARG A 1 88 ? 8.996 11.856 -17.213 1.00 78.88 88 ARG A CA 1
ATOM 726 C C . ARG A 1 88 ? 10.446 12.148 -16.816 1.00 78.88 88 ARG A C 1
ATOM 728 O O . ARG A 1 88 ? 11.168 12.758 -17.591 1.00 78.88 88 ARG A O 1
ATOM 735 N N . ARG A 1 89 ? 10.872 11.747 -15.613 1.00 78.81 89 ARG A N 1
ATOM 736 C CA . ARG A 1 89 ? 12.231 12.037 -15.126 1.00 78.81 89 ARG A CA 1
ATOM 737 C C . ARG A 1 89 ? 13.307 11.239 -15.868 1.00 78.81 89 ARG A C 1
ATOM 739 O O . ARG A 1 89 ? 14.414 11.732 -16.009 1.00 78.81 89 ARG A O 1
ATOM 746 N N . ARG A 1 90 ? 12.984 10.015 -16.283 1.00 75.06 90 ARG A N 1
ATOM 747 C CA . ARG A 1 90 ? 13.951 9.032 -16.796 1.00 75.06 90 ARG A CA 1
ATOM 748 C C . ARG A 1 90 ? 13.700 8.634 -18.251 1.00 75.06 90 ARG A C 1
ATOM 750 O O . ARG A 1 90 ? 14.523 7.985 -18.864 1.00 75.06 90 ARG A O 1
ATOM 757 N N . GLN A 1 91 ? 12.555 9.030 -18.801 1.00 82.81 91 GLN A N 1
ATOM 758 C CA . GLN A 1 91 ? 12.065 8.653 -20.128 1.00 82.81 91 GLN A CA 1
ATOM 759 C C . GLN A 1 91 ? 11.944 7.133 -20.338 1.00 82.81 91 GLN A C 1
ATOM 761 O O . GLN A 1 91 ? 11.957 6.650 -21.462 1.00 82.81 91 GLN A O 1
ATOM 766 N N . ILE A 1 92 ? 11.747 6.376 -19.254 1.00 81.06 92 ILE A N 1
ATOM 767 C CA . ILE A 1 92 ? 11.611 4.916 -19.289 1.00 81.06 92 ILE A CA 1
ATOM 768 C C . ILE A 1 92 ? 10.130 4.531 -19.384 1.00 81.06 92 ILE A C 1
ATOM 770 O O . ILE A 1 92 ? 9.294 5.069 -18.644 1.00 81.06 92 ILE A O 1
ATOM 774 N N . LYS A 1 93 ? 9.802 3.581 -20.266 1.00 85.19 93 LYS A N 1
ATOM 775 C CA . LYS A 1 93 ? 8.458 2.999 -20.376 1.00 85.19 93 LYS A CA 1
ATOM 776 C C . LYS A 1 93 ? 8.165 2.100 -19.173 1.00 85.19 93 LYS A C 1
ATOM 778 O O . LYS A 1 93 ? 8.937 1.202 -18.865 1.00 85.19 93 LYS A O 1
ATOM 783 N N . ARG A 1 94 ? 7.023 2.319 -18.528 1.00 87.06 94 ARG A N 1
ATOM 784 C CA . ARG A 1 94 ? 6.517 1.473 -17.447 1.00 87.06 94 ARG A CA 1
ATOM 785 C C . ARG A 1 94 ? 5.999 0.162 -17.994 1.00 87.06 94 ARG A C 1
ATOM 787 O O . ARG A 1 94 ? 5.238 0.145 -18.965 1.00 87.06 94 ARG A O 1
ATOM 794 N N . ARG A 1 95 ? 6.343 -0.923 -17.309 1.00 86.69 95 ARG A N 1
ATOM 795 C CA . ARG A 1 95 ? 5.644 -2.190 -17.483 1.00 86.69 95 ARG A CA 1
ATOM 796 C C . ARG A 1 95 ? 4.237 -2.099 -16.886 1.00 86.69 95 ARG A C 1
ATOM 798 O O . ARG A 1 95 ? 3.938 -1.255 -16.029 1.00 86.69 95 ARG A O 1
ATOM 805 N N . LYS A 1 96 ? 3.382 -2.990 -17.371 1.00 88.62 96 LYS A N 1
ATOM 806 C CA . LYS A 1 96 ? 1.987 -3.138 -16.967 1.00 88.62 96 LYS A CA 1
ATOM 807 C C . LYS A 1 96 ? 1.794 -4.541 -16.417 1.00 88.62 96 LYS A C 1
ATOM 809 O O . LYS A 1 96 ? 2.354 -5.477 -16.970 1.00 88.62 96 LYS A O 1
ATOM 814 N N . ILE A 1 97 ? 0.975 -4.670 -15.384 1.00 89.12 97 ILE A N 1
ATOM 815 C CA . ILE A 1 97 ? 0.439 -5.960 -14.942 1.00 89.12 97 ILE A CA 1
ATOM 816 C C . ILE A 1 97 ? -1.083 -5.891 -14.944 1.00 89.12 97 ILE A C 1
ATOM 818 O O . ILE A 1 97 ? -1.655 -4.820 -14.727 1.00 89.12 97 ILE A O 1
ATOM 822 N N . ILE A 1 98 ? -1.736 -7.027 -15.174 1.00 89.75 98 ILE A N 1
ATOM 823 C CA . ILE A 1 98 ? -3.197 -7.122 -15.175 1.00 89.75 98 ILE A CA 1
ATOM 824 C C . ILE A 1 98 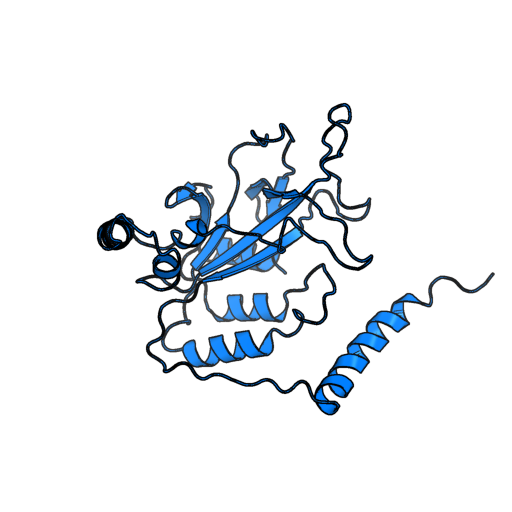? -3.648 -7.896 -13.940 1.00 89.75 98 ILE A C 1
ATOM 826 O O . ILE A 1 98 ? -3.263 -9.047 -13.727 1.00 89.75 98 ILE A O 1
ATOM 830 N N . ILE A 1 99 ? -4.494 -7.267 -13.127 1.00 88.94 99 ILE A N 1
ATOM 831 C CA . ILE A 1 99 ? -5.121 -7.890 -11.957 1.00 88.94 99 ILE A CA 1
ATOM 832 C C . ILE A 1 99 ? -6.621 -7.624 -12.035 1.00 88.94 99 ILE A C 1
ATOM 834 O O . ILE A 1 99 ? -7.027 -6.473 -12.161 1.00 88.94 99 ILE A O 1
ATOM 838 N N . ASP A 1 100 ? -7.433 -8.683 -11.995 1.00 86.25 100 ASP A N 1
ATOM 839 C CA . ASP A 1 100 ? -8.899 -8.613 -12.142 1.00 86.25 100 ASP A CA 1
ATOM 840 C C . ASP A 1 100 ? -9.369 -7.799 -13.373 1.00 86.25 100 ASP A C 1
ATOM 842 O O . ASP A 1 100 ? -10.324 -7.025 -13.328 1.00 86.25 100 ASP A O 1
ATOM 846 N N . GLY A 1 101 ? -8.641 -7.923 -14.490 1.00 86.56 101 GLY A N 1
ATOM 847 C CA . GLY A 1 101 ? -8.928 -7.197 -15.733 1.00 86.56 101 GLY A CA 1
ATOM 848 C C . GLY A 1 101 ? -8.579 -5.703 -15.712 1.00 86.56 101 GLY A C 1
ATOM 849 O O . GLY A 1 101 ? -8.887 -5.003 -16.673 1.00 86.56 101 GLY A O 1
ATOM 850 N N . ILE A 1 102 ? -7.935 -5.208 -14.651 1.00 88.88 102 ILE A N 1
ATOM 851 C CA . ILE A 1 102 ? -7.470 -3.823 -14.534 1.00 88.88 102 ILE A CA 1
ATOM 852 C C . ILE A 1 102 ? -5.965 -3.756 -14.793 1.00 88.88 102 ILE A C 1
ATOM 854 O O . ILE A 1 102 ? -5.190 -4.523 -14.218 1.00 88.88 102 ILE A O 1
ATOM 858 N N . GLU A 1 103 ? -5.553 -2.824 -15.655 1.00 91.25 103 GLU A N 1
ATOM 859 C CA . GLU A 1 103 ? -4.143 -2.542 -15.926 1.00 91.25 103 GLU A CA 1
ATOM 860 C C . GLU A 1 103 ? -3.536 -1.668 -14.823 1.00 91.25 103 GLU A C 1
ATOM 862 O O . GLU A 1 103 ? -3.999 -0.558 -14.550 1.00 91.25 103 GLU A O 1
ATOM 867 N N . PHE A 1 104 ? -2.440 -2.139 -14.234 1.00 92.50 104 PHE A N 1
ATOM 868 C CA . PHE A 1 104 ? -1.638 -1.389 -13.277 1.00 92.50 104 PHE A CA 1
ATOM 869 C C . PHE A 1 104 ? -0.292 -1.034 -13.897 1.00 92.50 104 PHE A C 1
ATOM 871 O O . PHE A 1 104 ? 0.518 -1.910 -14.205 1.00 92.50 104 PHE A O 1
ATOM 878 N N . LEU A 1 105 ? -0.032 0.266 -14.039 1.00 92.69 105 LEU A N 1
ATOM 879 C CA . LEU A 1 105 ? 1.299 0.770 -14.362 1.00 92.69 105 LEU A CA 1
ATOM 880 C C . LEU A 1 105 ? 2.198 0.673 -13.128 1.00 92.69 105 LEU A C 1
ATOM 882 O O . LEU A 1 105 ? 1.814 1.088 -12.034 1.00 92.69 105 LEU A O 1
ATOM 886 N N . MET A 1 106 ? 3.412 0.155 -13.298 1.00 89.38 106 MET A N 1
ATOM 887 C CA . MET A 1 106 ? 4.326 -0.051 -12.174 1.00 89.38 106 MET A CA 1
ATOM 888 C C . MET A 1 106 ? 5.130 1.208 -11.827 1.00 89.38 106 MET A C 1
ATOM 890 O O . MET A 1 106 ? 5.498 2.018 -12.683 1.00 89.38 106 MET A O 1
ATOM 894 N N . ASN A 1 107 ? 5.397 1.411 -10.535 1.00 88.50 107 ASN A N 1
ATOM 895 C CA . ASN A 1 107 ? 6.247 2.503 -10.069 1.00 88.50 107 ASN A CA 1
ATOM 896 C C . ASN A 1 107 ? 7.722 2.114 -10.176 1.00 88.50 107 ASN A C 1
ATOM 898 O O . ASN A 1 107 ? 8.155 1.137 -9.576 1.00 88.50 107 ASN A O 1
ATOM 902 N N . HIS A 1 108 ? 8.523 2.935 -10.850 1.00 85.81 108 HIS A N 1
ATOM 903 C CA . HIS A 1 108 ? 9.958 2.695 -10.935 1.00 85.81 108 HIS A CA 1
ATOM 904 C C . HIS A 1 108 ? 10.687 3.059 -9.636 1.00 85.81 108 HIS A C 1
ATOM 906 O O . HIS A 1 108 ? 10.465 4.114 -9.018 1.00 85.81 108 HIS A O 1
ATOM 912 N N . ARG A 1 109 ? 11.627 2.201 -9.255 1.00 82.88 109 ARG A N 1
ATOM 913 C CA . ARG A 1 109 ? 12.570 2.401 -8.159 1.00 82.88 109 ARG A CA 1
ATOM 914 C C . ARG A 1 109 ? 13.966 2.044 -8.636 1.00 82.88 109 ARG A C 1
ATOM 916 O O . ARG A 1 109 ? 14.171 1.015 -9.260 1.00 82.88 109 ARG A O 1
ATOM 923 N N . GLN A 1 110 ? 14.923 2.922 -8.347 1.00 78.62 110 GLN A N 1
ATOM 924 C CA . GLN A 1 110 ? 16.314 2.656 -8.687 1.00 78.62 110 GLN A CA 1
ATOM 925 C C . GLN A 1 110 ? 16.808 1.472 -7.860 1.00 78.62 110 GLN A C 1
ATOM 927 O O . GLN A 1 110 ? 16.732 1.512 -6.628 1.00 78.62 110 GLN A O 1
ATOM 932 N N . LYS A 1 111 ? 17.304 0.449 -8.549 1.00 76.62 111 LYS A N 1
ATOM 933 C CA . LYS A 1 111 ? 18.052 -0.648 -7.951 1.00 76.62 111 LYS A CA 1
ATOM 934 C C . LYS A 1 111 ? 19.364 -0.101 -7.397 1.00 76.62 111 LYS A C 1
ATOM 936 O O . LYS A 1 111 ? 20.009 0.745 -8.016 1.00 76.62 111 LYS A O 1
ATOM 941 N N . LYS A 1 112 ? 19.733 -0.562 -6.213 1.00 73.38 112 LYS A N 1
ATOM 942 C CA . LYS A 1 112 ? 21.055 -0.356 -5.629 1.00 73.38 112 LYS A CA 1
ATOM 943 C C . LYS A 1 112 ? 21.718 -1.713 -5.468 1.00 73.38 112 LYS A C 1
ATOM 945 O O . LYS A 1 112 ? 21.017 -2.711 -5.289 1.00 73.38 112 LYS A O 1
ATOM 950 N N . ASP A 1 113 ? 23.044 -1.726 -5.507 1.00 66.19 113 ASP A N 1
ATOM 951 C CA . ASP A 1 113 ? 23.801 -2.948 -5.271 1.00 66.19 113 ASP A CA 1
ATOM 952 C C . ASP A 1 113 ? 23.465 -3.510 -3.887 1.00 66.19 113 ASP A C 1
ATOM 954 O O . ASP A 1 113 ? 23.503 -2.819 -2.859 1.00 66.19 113 ASP A O 1
ATOM 958 N N . GLY A 1 114 ? 23.042 -4.767 -3.898 1.00 62.09 114 GLY A N 1
ATOM 959 C CA . GLY A 1 114 ? 22.638 -5.538 -2.739 1.00 62.09 114 GLY A CA 1
ATOM 960 C C . GLY A 1 114 ? 23.495 -6.787 -2.585 1.00 62.09 114 GLY A C 1
ATOM 961 O O . GLY A 1 114 ? 24.340 -7.115 -3.411 1.00 62.09 114 GLY A O 1
ATOM 962 N N . ASP A 1 115 ? 23.257 -7.467 -1.482 1.00 57.69 115 ASP A N 1
ATOM 963 C CA . ASP A 1 115 ? 23.614 -8.851 -1.226 1.00 57.69 115 ASP A CA 1
ATOM 964 C C . ASP A 1 115 ? 22.899 -9.768 -2.242 1.00 57.69 115 ASP A C 1
ATOM 966 O O . ASP A 1 115 ? 21.796 -9.447 -2.681 1.00 57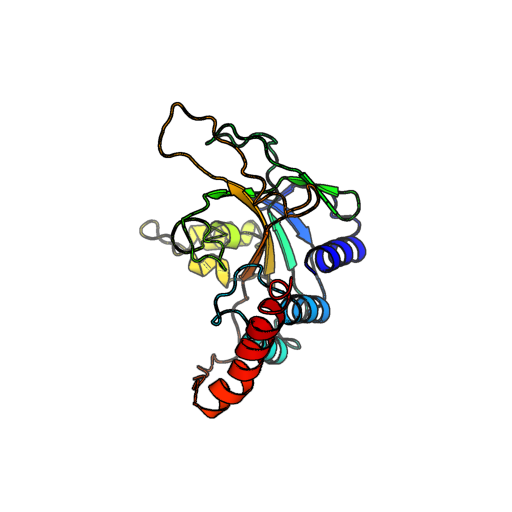.69 115 ASP A O 1
ATOM 970 N N . TYR A 1 116 ? 23.492 -10.920 -2.591 1.00 52.31 116 TYR A N 1
ATOM 971 C CA . TYR A 1 116 ? 22.943 -11.860 -3.592 1.00 52.31 116 TYR A CA 1
ATOM 972 C C . TYR A 1 116 ? 21.471 -12.250 -3.346 1.00 52.31 116 TYR A C 1
ATOM 974 O O . TYR A 1 116 ? 20.745 -12.529 -4.297 1.00 52.31 116 TYR A O 1
ATOM 982 N N . ASN A 1 117 ? 21.016 -12.189 -2.090 1.00 53.12 117 ASN A N 1
ATOM 983 C CA . ASN A 1 117 ? 19.684 -12.621 -1.659 1.00 53.12 117 ASN A CA 1
ATOM 984 C C . ASN A 1 117 ? 18.714 -11.449 -1.396 1.00 53.12 117 ASN A C 1
ATOM 986 O O 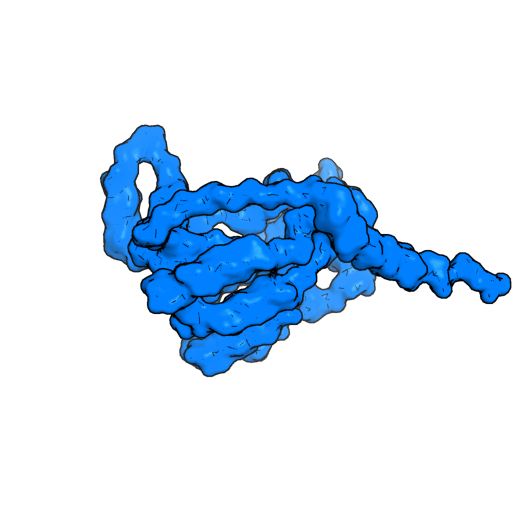. ASN A 1 117 ? 17.657 -11.640 -0.789 1.00 53.12 117 ASN A O 1
ATOM 990 N N . SER A 1 118 ? 19.064 -10.212 -1.771 1.00 61.56 118 SER A N 1
ATOM 991 C CA . SER A 1 118 ? 18.295 -9.027 -1.378 1.00 61.56 118 SER A CA 1
ATOM 992 C C . SER A 1 118 ? 18.194 -7.974 -2.490 1.00 61.56 118 SER A C 1
ATOM 994 O O . SER A 1 118 ? 19.126 -7.748 -3.259 1.00 61.56 118 SER A O 1
ATOM 996 N N . ILE A 1 119 ? 17.031 -7.314 -2.583 1.00 64.38 119 ILE A N 1
ATOM 997 C CA . ILE A 1 119 ? 16.809 -6.197 -3.513 1.00 64.38 119 ILE A CA 1
ATOM 998 C C . ILE A 1 119 ? 16.787 -4.904 -2.712 1.00 64.38 119 ILE A C 1
ATOM 1000 O O . ILE A 1 119 ? 15.843 -4.643 -1.963 1.00 64.38 119 ILE A O 1
ATOM 1004 N N . LYS A 1 120 ? 17.788 -4.048 -2.917 1.00 70.00 120 LYS A N 1
ATOM 1005 C CA . LYS A 1 120 ? 17.786 -2.698 -2.346 1.00 70.00 120 LYS A CA 1
ATOM 1006 C C . LYS A 1 120 ? 17.176 -1.715 -3.334 1.00 70.00 120 LYS A C 1
ATOM 1008 O O . LYS A 1 120 ? 17.629 -1.580 -4.472 1.00 70.00 120 LYS A O 1
ATOM 1013 N N . LEU A 1 121 ? 16.127 -1.027 -2.889 1.00 70.12 121 LEU A N 1
ATOM 1014 C CA . LEU A 1 121 ? 15.382 -0.059 -3.691 1.00 70.12 121 LEU A CA 1
ATOM 1015 C C . LEU A 1 121 ? 15.601 1.344 -3.128 1.00 70.12 121 LEU A C 1
ATOM 1017 O O . LEU A 1 121 ? 15.033 1.682 -2.093 1.00 70.12 121 LEU A O 1
ATOM 1021 N N . SER A 1 122 ? 16.336 2.200 -3.842 1.00 67.50 122 SER A N 1
ATOM 1022 C CA . SER A 1 122 ? 16.679 3.575 -3.427 1.00 67.50 122 SER A CA 1
ATOM 1023 C C . SER A 1 122 ? 17.449 3.690 -2.097 1.00 67.50 122 SER A C 1
ATOM 1025 O O . SER A 1 122 ? 17.730 2.701 -1.421 1.00 67.50 122 SER A O 1
ATOM 1027 N N . ASP A 1 123 ? 17.797 4.919 -1.714 1.00 58.28 123 ASP A N 1
ATOM 1028 C CA . ASP A 1 123 ? 18.438 5.191 -0.429 1.00 58.28 123 ASP A CA 1
ATOM 1029 C C . ASP A 1 123 ? 17.458 4.867 0.723 1.00 58.28 123 ASP A C 1
ATOM 1031 O O . ASP A 1 123 ? 16.316 5.337 0.744 1.00 58.28 123 ASP A O 1
ATOM 1035 N N . ASN A 1 124 ? 17.898 4.046 1.684 1.00 64.19 124 ASN A N 1
ATOM 1036 C CA . ASN A 1 124 ? 17.121 3.559 2.839 1.00 64.19 124 ASN A CA 1
ATOM 1037 C C . ASN A 1 124 ? 15.886 2.687 2.523 1.00 64.19 124 ASN A C 1
ATOM 1039 O O . ASN A 1 124 ? 14.973 2.625 3.347 1.00 64.19 124 ASN A O 1
ATOM 1043 N N . ASN A 1 125 ? 15.822 2.009 1.367 1.00 66.06 125 ASN A N 1
ATOM 1044 C CA . ASN A 1 125 ? 14.696 1.124 1.009 1.00 66.06 125 ASN A CA 1
ATOM 1045 C C . ASN A 1 125 ? 13.321 1.825 1.019 1.00 66.06 125 ASN A C 1
ATOM 1047 O O . ASN A 1 125 ? 12.281 1.217 1.285 1.00 66.06 125 ASN A O 1
ATOM 1051 N N . LYS A 1 126 ? 13.298 3.137 0.754 1.00 72.56 126 LYS A N 1
ATOM 1052 C CA . LYS A 1 126 ? 12.086 3.951 0.857 1.00 72.56 126 LYS A CA 1
ATOM 1053 C C . LYS A 1 126 ? 11.146 3.704 -0.326 1.00 72.56 126 LYS A C 1
ATOM 1055 O O . LYS A 1 126 ? 11.447 4.038 -1.470 1.00 72.56 126 LYS A O 1
ATOM 1060 N N . VAL A 1 127 ? 9.944 3.203 -0.040 1.00 75.50 127 VAL A N 1
ATOM 1061 C CA . VAL A 1 127 ? 8.924 2.918 -1.071 1.00 75.50 127 VAL A CA 1
ATOM 1062 C C . VAL A 1 127 ? 7.835 3.988 -1.190 1.00 75.50 127 VAL A C 1
ATOM 1064 O O . VAL A 1 127 ? 7.230 4.104 -2.254 1.00 75.50 127 VAL A O 1
ATOM 1067 N N . ALA A 1 128 ? 7.655 4.836 -0.173 1.00 79.19 128 ALA A N 1
ATOM 1068 C CA . ALA A 1 128 ? 6.673 5.922 -0.149 1.00 79.19 128 ALA A CA 1
ATOM 1069 C C . ALA A 1 128 ? 7.264 7.214 0.430 1.00 79.19 128 ALA A C 1
ATOM 1071 O O . ALA A 1 128 ? 8.146 7.170 1.288 1.00 79.19 128 ALA A O 1
ATOM 1072 N N . ASP A 1 129 ? 6.774 8.370 -0.014 1.00 79.06 129 ASP A N 1
ATOM 1073 C CA . ASP A 1 129 ? 7.064 9.658 0.617 1.00 79.06 129 ASP A CA 1
ATOM 1074 C C . ASP A 1 129 ? 6.033 10.005 1.703 1.00 79.06 129 ASP A C 1
ATOM 1076 O O . ASP A 1 129 ? 5.110 9.247 1.984 1.00 79.06 129 ASP A O 1
ATOM 1080 N N . THR A 1 130 ? 6.194 11.165 2.337 1.00 78.31 130 THR A N 1
ATOM 1081 C CA . THR A 1 130 ? 5.272 11.634 3.379 1.00 78.31 130 THR A CA 1
ATOM 1082 C C . THR A 1 130 ? 3.889 12.001 2.838 1.00 78.31 130 THR A C 1
ATOM 1084 O O . THR A 1 130 ? 2.933 12.044 3.611 1.00 78.31 130 THR A O 1
ATOM 1087 N N . TYR A 1 131 ? 3.751 12.258 1.531 1.00 84.81 131 TYR A N 1
ATOM 1088 C CA . TYR A 1 131 ? 2.474 12.635 0.924 1.00 84.81 131 TYR A CA 1
ATOM 1089 C C . TYR A 1 131 ? 1.484 11.477 0.903 1.00 84.81 131 TYR A C 1
ATOM 1091 O O . TYR A 1 131 ? 0.280 11.728 0.922 1.00 84.81 131 TYR A O 1
ATOM 1099 N N . ILE A 1 132 ? 1.961 10.227 0.969 1.00 87.81 132 ILE A N 1
ATOM 1100 C CA . ILE A 1 132 ? 1.091 9.055 1.132 1.00 87.81 132 ILE A CA 1
ATOM 1101 C C . ILE A 1 132 ? 0.184 9.172 2.365 1.00 87.81 132 ILE A C 1
ATOM 1103 O O . ILE A 1 132 ? -0.935 8.665 2.365 1.00 87.81 132 ILE A O 1
ATOM 1107 N N . GLY A 1 133 ? 0.626 9.925 3.382 1.00 87.56 133 GLY A N 1
ATOM 1108 C CA . GLY A 1 133 ? -0.157 10.244 4.570 1.00 87.56 133 GLY A CA 1
ATOM 1109 C C . GLY A 1 133 ? -1.489 10.925 4.264 1.00 87.56 133 GLY A C 1
ATOM 1110 O O . GLY A 1 133 ? -2.453 10.690 4.984 1.00 87.56 133 GLY A O 1
ATOM 1111 N N . LYS A 1 134 ? -1.579 11.702 3.176 1.00 89.12 134 LYS A N 1
ATOM 1112 C CA . LYS A 1 134 ? -2.801 12.429 2.807 1.00 89.12 134 LYS A CA 1
ATOM 1113 C C . LYS A 1 134 ? -3.929 11.510 2.334 1.00 89.12 134 LYS A C 1
ATOM 1115 O O . LYS A 1 134 ? -5.086 11.916 2.375 1.00 89.12 134 LYS A O 1
ATOM 1120 N N . VAL A 1 135 ? -3.628 10.302 1.858 1.00 91.19 135 VAL A N 1
ATOM 1121 C CA . VAL A 1 135 ? -4.646 9.370 1.349 1.00 91.19 135 VAL A CA 1
ATOM 1122 C C . VAL A 1 135 ? -5.577 8.936 2.479 1.00 91.19 135 VAL A C 1
ATOM 1124 O O . VAL A 1 135 ? -5.106 8.626 3.572 1.00 91.19 135 VAL A O 1
ATOM 1127 N N . GLY A 1 136 ? -6.886 8.895 2.216 1.00 86.56 136 GLY A N 1
ATOM 1128 C CA . GLY A 1 136 ? -7.898 8.507 3.208 1.00 86.56 136 GLY A CA 1
ATOM 1129 C C . GLY A 1 136 ? -8.209 9.590 4.249 1.00 86.56 136 GLY A C 1
ATOM 1130 O O . GLY A 1 136 ? -8.893 9.314 5.232 1.00 86.56 136 GLY A O 1
ATOM 1131 N N . ILE A 1 137 ? -7.710 10.816 4.054 1.00 88.94 137 ILE A N 1
ATOM 1132 C CA . ILE A 1 137 ? -8.072 11.988 4.859 1.00 88.94 137 ILE A CA 1
ATOM 1133 C C . ILE A 1 137 ? -9.019 12.871 4.044 1.00 88.94 137 ILE A C 1
ATOM 1135 O O . ILE A 1 137 ? -8.775 13.140 2.867 1.00 88.94 137 ILE A O 1
ATOM 1139 N N . ASP A 1 138 ? -10.093 13.324 4.687 1.00 86.62 138 ASP A N 1
ATOM 1140 C CA . ASP A 1 138 ? -11.032 14.291 4.120 1.00 86.62 138 ASP A CA 1
ATOM 1141 C C . ASP A 1 138 ? -10.320 15.609 3.752 1.00 86.62 138 ASP A C 1
ATOM 1143 O O . ASP A 1 138 ? -9.429 16.063 4.475 1.00 86.62 138 ASP A O 1
ATOM 1147 N N . SER A 1 139 ? -10.719 16.233 2.643 1.00 84.62 139 SER A N 1
ATOM 1148 C CA . SER A 1 139 ? -10.135 17.491 2.163 1.00 84.62 139 SER A CA 1
ATOM 1149 C C . SER A 1 139 ? -10.278 18.621 3.184 1.00 84.62 139 SER A C 1
ATOM 1151 O O . SER A 1 139 ? -9.303 19.328 3.439 1.00 84.62 139 SER A O 1
ATOM 1153 N N . ASP A 1 140 ? -11.433 18.739 3.845 1.00 84.69 140 ASP A N 1
ATOM 1154 C CA . ASP A 1 140 ? -11.656 19.781 4.857 1.00 84.69 140 ASP A CA 1
ATOM 1155 C C . ASP A 1 140 ? -10.724 19.588 6.062 1.00 84.69 140 ASP A C 1
ATOM 1157 O O . ASP A 1 140 ? -10.150 20.536 6.609 1.00 84.69 140 ASP A O 1
ATOM 1161 N N . LYS A 1 141 ? -10.493 18.325 6.443 1.00 84.06 141 LYS A N 1
ATOM 1162 C CA . LYS A 1 141 ? -9.547 17.981 7.509 1.00 84.06 141 LYS A CA 1
ATOM 1163 C C . LYS A 1 141 ? -8.109 18.244 7.089 1.00 84.06 141 LYS A C 1
ATOM 1165 O O . LYS A 1 141 ? -7.354 18.771 7.901 1.00 84.06 141 LYS A O 1
ATOM 1170 N N . LEU A 1 142 ? -7.719 17.920 5.857 1.00 85.69 142 LEU A N 1
ATOM 1171 C CA . LEU A 1 142 ? -6.381 18.235 5.347 1.00 85.69 142 LEU A CA 1
ATOM 1172 C C . LEU A 1 142 ? -6.101 19.732 5.419 1.00 85.69 142 LEU A C 1
ATOM 1174 O O . LEU A 1 142 ? -5.058 20.111 5.942 1.00 85.69 142 LEU A O 1
ATOM 1178 N N . ILE A 1 143 ? -7.056 20.563 4.999 1.00 83.81 143 ILE A N 1
ATOM 1179 C CA . ILE A 1 143 ? -6.957 22.021 5.115 1.00 83.81 143 ILE A CA 1
ATOM 1180 C C . ILE A 1 143 ? -6.780 22.421 6.582 1.00 83.81 143 ILE A C 1
ATOM 1182 O O . ILE A 1 143 ? -5.903 23.220 6.899 1.00 83.81 143 ILE A O 1
ATOM 1186 N N . SER A 1 144 ? -7.546 21.832 7.506 1.00 82.81 144 SER A N 1
ATOM 1187 C CA . SER A 1 144 ? -7.387 22.132 8.934 1.00 82.81 144 SER A CA 1
ATOM 1188 C C . SER A 1 144 ? -6.009 21.728 9.485 1.00 82.81 144 SER A C 1
ATOM 1190 O O . SER A 1 144 ? -5.420 22.472 10.267 1.00 82.81 144 SER A O 1
ATOM 1192 N N . ILE A 1 145 ? -5.458 20.582 9.065 1.00 79.50 145 ILE A N 1
ATOM 1193 C CA . ILE A 1 145 ? -4.126 20.113 9.471 1.00 79.50 145 ILE A CA 1
ATOM 1194 C C . ILE A 1 145 ? -3.050 21.039 8.902 1.00 79.50 145 ILE A C 1
ATOM 1196 O O . ILE A 1 145 ? -2.143 21.434 9.629 1.00 79.50 145 ILE A O 1
ATOM 1200 N N . GLU A 1 146 ? -3.154 21.401 7.625 1.00 78.94 146 GLU A N 1
ATOM 1201 C CA . GLU A 1 146 ? -2.200 22.280 6.947 1.00 78.94 146 GLU A CA 1
ATOM 1202 C C . GLU A 1 146 ? -2.234 23.704 7.527 1.00 78.94 146 GLU A C 1
ATOM 1204 O O . GLU A 1 146 ? -1.176 24.286 7.754 1.00 78.94 146 GLU A O 1
ATOM 1209 N N . ASN A 1 147 ? -3.415 24.225 7.878 1.00 76.94 147 ASN A N 1
ATOM 1210 C CA . ASN A 1 147 ? -3.579 25.544 8.500 1.00 76.94 147 ASN A CA 1
ATOM 1211 C C . ASN A 1 147 ? -3.094 25.599 9.959 1.00 76.94 147 ASN A C 1
ATOM 1213 O O . ASN A 1 147 ? -2.600 26.633 10.403 1.00 76.94 147 ASN A O 1
ATOM 1217 N N . ASN A 1 148 ? -3.221 24.501 10.713 1.00 70.50 148 ASN A N 1
ATOM 1218 C CA . ASN A 1 148 ? -2.737 24.415 12.097 1.00 70.50 148 ASN A CA 1
ATOM 1219 C C . ASN A 1 148 ? -1.211 24.249 12.194 1.00 70.50 148 ASN A C 1
ATOM 1221 O O . ASN A 1 148 ? -0.634 24.392 13.275 1.00 70.50 148 ASN A O 1
ATOM 1225 N N . GLN A 1 149 ? -0.529 23.954 11.085 1.00 67.69 149 GLN A N 1
ATOM 1226 C CA . GLN A 1 149 ? 0.926 23.928 11.051 1.00 67.69 149 GLN A CA 1
ATOM 1227 C C . GLN A 1 149 ? 1.460 25.351 10.879 1.00 67.69 149 GLN A C 1
ATOM 1229 O O . GLN A 1 149 ? 1.334 25.972 9.828 1.00 67.69 149 GLN A O 1
ATOM 1234 N N . THR A 1 150 ? 2.086 25.888 11.930 1.00 57.00 150 THR A N 1
ATOM 1235 C CA . THR A 1 150 ? 2.799 27.168 11.833 1.00 57.00 150 THR A CA 1
ATOM 1236 C C . THR A 1 150 ? 3.830 27.102 10.699 1.00 57.00 150 THR A C 1
ATOM 1238 O O . THR A 1 150 ? 4.604 26.148 10.607 1.00 57.00 150 THR A O 1
ATOM 1241 N N . GLN A 1 151 ? 3.861 28.136 9.847 1.00 54.41 151 GLN A N 1
ATOM 1242 C CA . GLN A 1 151 ? 4.622 28.220 8.582 1.00 54.41 151 GLN A CA 1
ATOM 1243 C C . GLN A 1 151 ? 6.124 27.859 8.664 1.00 54.41 151 GLN A C 1
ATOM 1245 O O . GLN A 1 151 ? 6.780 27.733 7.634 1.00 54.41 151 GLN A O 1
ATOM 1250 N N . LYS A 1 152 ? 6.704 27.696 9.861 1.00 50.00 152 LYS A N 1
ATOM 1251 C CA . LYS A 1 152 ? 8.136 27.440 10.052 1.00 50.00 152 LYS A CA 1
ATOM 1252 C C . LYS A 1 152 ? 8.552 25.968 10.005 1.00 50.00 152 LYS A C 1
ATOM 1254 O O . LYS A 1 152 ? 9.712 25.730 9.678 1.00 50.00 152 LYS A O 1
ATOM 1259 N N . ARG A 1 153 ? 7.685 24.985 10.295 1.00 52.53 153 ARG A N 1
ATOM 1260 C CA . ARG A 1 153 ? 8.026 23.551 10.143 1.00 52.53 153 ARG A CA 1
ATOM 1261 C C . ARG A 1 153 ? 6.790 22.694 9.880 1.00 52.53 153 ARG A C 1
ATOM 1263 O O . ARG A 1 153 ? 6.029 22.398 10.795 1.00 52.53 153 ARG A O 1
ATOM 1270 N N . TYR A 1 154 ? 6.661 22.229 8.641 1.00 60.41 154 TYR A N 1
ATOM 1271 C CA . TYR A 1 154 ? 5.723 21.170 8.286 1.00 60.41 154 TYR A CA 1
ATOM 1272 C C . TYR A 1 154 ? 6.066 19.896 9.074 1.00 60.41 154 TYR A C 1
ATOM 1274 O O . TYR A 1 154 ? 7.180 19.382 8.943 1.00 60.41 154 TYR A O 1
ATOM 1282 N N . ASN A 1 155 ? 5.147 19.395 9.906 1.00 66.62 155 ASN A N 1
ATOM 1283 C CA . ASN A 1 155 ? 5.327 18.119 10.602 1.00 66.62 155 ASN A CA 1
ATOM 1284 C C . ASN A 1 155 ? 4.540 17.021 9.866 1.00 66.62 155 ASN A C 1
ATOM 1286 O O . ASN A 1 155 ? 3.342 16.858 10.115 1.00 66.62 155 ASN A O 1
ATOM 1290 N N . PRO A 1 156 ? 5.187 16.229 8.991 1.00 65.81 156 PRO A N 1
ATOM 1291 C CA . PRO A 1 156 ? 4.509 15.198 8.208 1.00 65.81 156 PRO A CA 1
ATOM 1292 C C . PRO A 1 156 ? 3.853 14.115 9.074 1.00 65.81 156 PRO A C 1
ATOM 1294 O O . PRO A 1 156 ? 2.938 13.445 8.605 1.00 65.81 156 PRO A O 1
ATOM 1297 N N . LYS A 1 157 ? 4.262 13.964 10.345 1.00 70.31 157 LYS A N 1
ATOM 1298 C CA . LYS A 1 157 ? 3.658 12.990 11.262 1.00 70.31 157 LYS A CA 1
ATOM 1299 C C . LYS A 1 157 ? 2.179 13.265 11.537 1.00 70.31 157 LYS A C 1
ATOM 1301 O O . LYS A 1 157 ? 1.442 12.319 11.779 1.00 70.31 157 LYS A O 1
ATOM 1306 N N . ALA A 1 158 ? 1.725 14.519 11.457 1.00 69.06 158 ALA A N 1
ATOM 1307 C CA . ALA A 1 158 ? 0.315 14.852 11.678 1.00 69.06 158 ALA A CA 1
ATOM 1308 C C . ALA A 1 158 ? -0.620 14.138 10.681 1.00 69.06 158 ALA A C 1
ATOM 1310 O O . ALA A 1 158 ? -1.715 13.719 11.051 1.00 69.06 158 ALA A O 1
ATOM 1311 N N . LEU A 1 159 ? -0.157 13.920 9.443 1.00 74.81 159 LEU A N 1
ATOM 1312 C CA . LEU A 1 159 ? -0.901 13.182 8.417 1.00 74.81 159 LEU A CA 1
ATOM 1313 C C . LEU A 1 159 ? -0.996 11.675 8.690 1.00 74.81 159 LEU A C 1
ATOM 1315 O O . LEU A 1 159 ? -1.807 10.979 8.082 1.00 74.81 159 LEU A O 1
ATOM 1319 N N . TYR A 1 160 ? -0.155 11.136 9.570 1.00 72.75 160 TYR A N 1
ATOM 1320 C CA . TYR A 1 160 ? -0.166 9.705 9.847 1.00 72.75 160 TYR A CA 1
ATOM 1321 C C . TYR A 1 160 ? -1.235 9.308 10.854 1.00 72.75 160 TYR A C 1
ATOM 1323 O O . TYR A 1 160 ? -1.722 8.192 10.757 1.00 72.75 160 TYR A O 1
ATOM 1331 N N . PHE A 1 161 ? -1.654 10.208 11.746 1.00 71.81 161 PHE A N 1
ATOM 1332 C CA . PHE A 1 161 ? -2.489 9.832 12.890 1.00 71.81 161 PHE A CA 1
ATOM 1333 C C . PHE A 1 161 ? -3.899 10.425 12.859 1.00 71.81 161 PHE A C 1
ATOM 1335 O O . PHE A 1 161 ? -4.845 9.780 13.316 1.00 71.81 161 PHE A O 1
ATOM 1342 N N . TYR A 1 162 ? -4.067 11.640 12.330 1.00 71.38 162 TYR A N 1
ATOM 1343 C CA . TYR A 1 162 ? -5.259 12.429 12.631 1.00 71.38 162 TYR A CA 1
ATOM 1344 C C . TYR A 1 162 ? -6.451 12.109 11.719 1.00 71.38 162 TYR A C 1
ATOM 1346 O O . TYR A 1 162 ? -6.417 12.340 10.512 1.00 71.38 162 TYR A O 1
ATOM 1354 N N . GLY A 1 163 ? -7.542 11.622 12.320 1.00 72.69 163 GLY A N 1
ATOM 1355 C CA . GLY A 1 163 ? -8.864 11.552 11.688 1.00 72.69 163 GLY A CA 1
ATOM 1356 C C . GLY A 1 163 ? -9.007 10.577 10.515 1.00 72.69 163 GLY A C 1
ATOM 1357 O O . GLY A 1 163 ? -9.942 10.757 9.729 1.00 72.69 163 GLY A O 1
ATOM 1358 N N . ARG A 1 164 ? -8.114 9.585 10.406 1.00 85.88 164 ARG A N 1
ATOM 1359 C CA . ARG A 1 164 ? -8.091 8.562 9.349 1.00 85.88 164 ARG A CA 1
ATOM 1360 C C . ARG A 1 164 ? -8.608 7.202 9.829 1.00 85.88 164 ARG A C 1
ATOM 1362 O O . ARG A 1 164 ? -8.578 6.917 11.023 1.00 85.88 164 ARG A O 1
ATOM 1369 N N . LYS A 1 165 ? -9.001 6.339 8.892 1.00 91.12 165 LYS A N 1
ATOM 1370 C CA . LYS A 1 165 ? -9.044 4.882 9.099 1.00 91.12 165 LYS A CA 1
ATOM 1371 C C . LYS A 1 165 ? -7.629 4.297 8.984 1.00 91.12 165 LYS A C 1
ATOM 1373 O O . LYS A 1 165 ? -6.750 4.950 8.395 1.00 91.12 165 LYS A O 1
ATOM 1378 N N . PRO A 1 166 ? -7.369 3.096 9.530 1.00 94.31 166 PRO A N 1
ATOM 1379 C CA . PRO A 1 166 ? -6.123 2.413 9.224 1.00 94.31 166 PRO A CA 1
ATOM 1380 C C . PRO A 1 166 ? -6.029 2.158 7.722 1.00 94.31 166 PRO A C 1
ATOM 1382 O O . PRO A 1 166 ? -6.991 1.722 7.095 1.00 94.31 166 PRO A O 1
ATOM 1385 N N . LEU A 1 167 ? -4.874 2.484 7.151 1.00 95.12 167 LEU A N 1
ATOM 1386 C CA . LEU A 1 167 ? -4.623 2.390 5.720 1.00 95.12 167 LEU A CA 1
ATOM 1387 C C . LEU A 1 167 ? -3.478 1.418 5.467 1.00 95.12 167 LEU A C 1
ATOM 1389 O O . LEU A 1 167 ? -2.376 1.606 5.987 1.00 95.12 167 LEU A O 1
ATOM 1393 N N . LEU A 1 168 ? -3.731 0.432 4.614 1.00 95.88 168 LEU A N 1
ATOM 1394 C CA . LEU A 1 168 ? -2.697 -0.376 3.985 1.00 95.88 168 LEU A CA 1
ATOM 1395 C C . LEU A 1 168 ? -2.424 0.174 2.584 1.00 95.88 168 LEU A C 1
ATOM 1397 O O . LEU A 1 168 ? -3.325 0.284 1.760 1.00 95.88 168 LEU A O 1
ATOM 1401 N N . VAL A 1 169 ? -1.173 0.502 2.295 1.00 95.19 169 VAL A N 1
ATOM 1402 C CA . VAL A 1 169 ? -0.732 0.934 0.969 1.00 95.19 169 VAL A CA 1
ATOM 1403 C C . VAL A 1 169 ? 0.040 -0.202 0.321 1.00 95.19 169 VAL A C 1
ATOM 1405 O O . VAL A 1 169 ? 1.030 -0.649 0.895 1.00 95.19 169 VAL A O 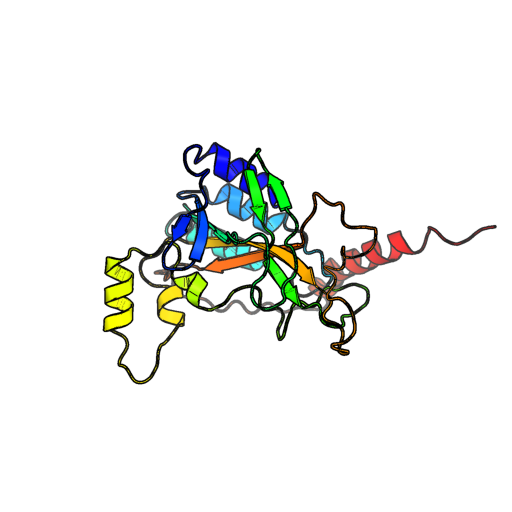1
ATOM 1408 N N . LEU A 1 170 ? -0.381 -0.644 -0.864 1.00 94.50 170 LEU A N 1
ATOM 1409 C CA . LEU A 1 170 ? 0.296 -1.680 -1.647 1.00 94.50 170 LEU A CA 1
ATOM 1410 C C . LEU A 1 170 ? 1.049 -1.042 -2.813 1.00 94.50 170 LEU A C 1
ATOM 1412 O O . LEU A 1 170 ? 0.447 -0.518 -3.745 1.00 94.50 170 LEU A O 1
ATOM 1416 N N . HIS A 1 171 ? 2.372 -1.101 -2.778 1.00 92.06 171 HIS A N 1
ATOM 1417 C CA . HIS A 1 171 ? 3.237 -0.571 -3.823 1.00 92.06 171 HIS A CA 1
ATOM 1418 C C . HIS A 1 171 ? 3.570 -1.669 -4.826 1.00 92.06 171 HIS A C 1
ATOM 1420 O O . HIS A 1 171 ? 4.200 -2.660 -4.462 1.00 92.06 171 HIS A O 1
ATOM 1426 N N . LEU A 1 172 ? 3.181 -1.459 -6.083 1.00 91.06 172 LEU A N 1
ATOM 1427 C CA . LEU A 1 172 ? 3.553 -2.311 -7.214 1.00 91.06 172 LEU A CA 1
ATOM 1428 C C . LEU A 1 172 ? 4.737 -1.655 -7.925 1.00 91.06 172 LEU A C 1
ATOM 1430 O O . LEU A 1 172 ? 4.618 -0.549 -8.469 1.00 91.06 172 LEU A O 1
ATOM 1434 N N . LEU A 1 173 ? 5.898 -2.292 -7.827 1.00 87.38 173 LEU A N 1
ATOM 1435 C CA . LEU A 1 173 ? 7.188 -1.693 -8.127 1.00 87.38 173 LEU A CA 1
ATOM 1436 C C . LEU A 1 173 ? 7.925 -2.447 -9.229 1.00 87.38 173 LEU A C 1
ATOM 1438 O O . LEU A 1 173 ? 7.885 -3.674 -9.312 1.00 87.38 173 LEU A O 1
ATOM 1442 N N . ASP A 1 174 ? 8.686 -1.662 -9.982 1.00 83.12 174 ASP A N 1
ATOM 1443 C CA . ASP A 1 174 ? 9.716 -2.113 -10.903 1.00 83.12 174 ASP A CA 1
ATOM 1444 C C . ASP A 1 174 ? 11.068 -1.590 -10.446 1.00 83.12 174 ASP A C 1
ATOM 1446 O O . ASP A 1 174 ? 11.236 -0.393 -10.189 1.00 83.12 174 ASP A O 1
ATOM 1450 N N . ALA A 1 175 ? 12.041 -2.490 -10.366 1.00 78.56 175 ALA A N 1
ATOM 1451 C CA . ALA A 1 175 ? 13.431 -2.118 -10.192 1.00 78.56 175 ALA A CA 1
ATOM 1452 C C . ALA A 1 175 ? 14.005 -1.699 -11.549 1.00 78.56 175 ALA A C 1
ATOM 1454 O O . ALA A 1 175 ? 13.880 -2.419 -12.532 1.00 78.56 175 ALA A O 1
ATOM 1455 N N . ILE A 1 176 ? 14.634 -0.530 -11.600 1.00 77.56 176 ILE A N 1
ATOM 1456 C CA . ILE A 1 176 ? 15.334 -0.043 -12.789 1.00 77.56 176 ILE A CA 1
ATOM 1457 C C . ILE A 1 176 ? 16.824 0.062 -12.492 1.00 77.56 176 ILE A C 1
ATOM 1459 O O . ILE A 1 176 ? 17.211 0.522 -11.410 1.00 77.56 176 ILE A O 1
ATOM 1463 N N . ASN A 1 177 ? 17.653 -0.334 -13.452 1.00 72.81 177 ASN A N 1
ATOM 1464 C CA . ASN A 1 177 ? 19.079 -0.066 -13.398 1.00 72.81 177 ASN A CA 1
ATOM 1465 C C . ASN A 1 177 ? 19.349 1.246 -14.132 1.00 72.81 177 ASN A C 1
ATOM 1467 O O . ASN A 1 177 ? 18.905 1.444 -15.261 1.00 72.81 177 ASN A O 1
ATOM 1471 N N . ILE A 1 178 ? 20.018 2.169 -13.452 1.00 69.06 178 ILE A N 1
ATOM 1472 C CA . ILE A 1 178 ? 20.404 3.450 -14.035 1.00 69.06 178 ILE A CA 1
ATOM 1473 C C . ILE A 1 178 ? 21.919 3.372 -14.184 1.00 69.06 178 ILE A C 1
ATOM 1475 O O . ILE A 1 178 ? 22.600 3.473 -13.161 1.00 69.06 178 ILE A O 1
ATOM 1479 N N . PRO A 1 179 ? 22.441 3.133 -15.399 1.00 64.75 179 PRO A N 1
ATOM 1480 C CA . PRO A 1 179 ? 23.878 3.087 -15.608 1.00 64.75 179 PRO A CA 1
ATOM 1481 C C . PRO A 1 179 ? 24.510 4.429 -15.217 1.00 64.75 179 PRO A C 1
ATOM 1483 O O . PRO A 1 179 ? 23.912 5.484 -15.409 1.00 64.75 179 PRO A O 1
ATOM 1486 N N . GLU A 1 180 ? 25.726 4.385 -14.671 1.00 62.53 180 GLU A N 1
ATOM 1487 C CA . GLU A 1 180 ? 26.499 5.589 -14.315 1.00 62.53 180 GLU A CA 1
ATOM 1488 C C . GLU A 1 180 ? 26.980 6.380 -15.545 1.00 62.53 180 GLU A C 1
ATOM 1490 O O . GLU A 1 180 ? 27.429 7.515 -15.424 1.00 62.53 180 GLU A O 1
ATOM 1495 N N . ASP A 1 181 ? 26.885 5.774 -16.727 1.00 62.44 181 ASP A N 1
ATOM 1496 C CA . ASP A 1 181 ? 27.293 6.334 -18.007 1.00 62.44 181 ASP A CA 1
ATOM 1497 C C . ASP A 1 181 ? 26.060 6.801 -18.794 1.00 62.44 181 ASP A C 1
ATOM 1499 O O . ASP A 1 181 ? 25.261 5.979 -19.251 1.00 62.44 181 ASP A O 1
ATOM 1503 N N . ASP A 1 182 ? 25.934 8.120 -18.971 1.00 59.41 182 ASP A N 1
ATOM 1504 C CA . ASP A 1 182 ? 24.833 8.782 -19.687 1.00 59.41 182 ASP A CA 1
ATOM 1505 C C . ASP A 1 182 ? 24.719 8.366 -21.169 1.00 59.41 182 ASP A C 1
ATOM 1507 O O . ASP A 1 182 ? 23.704 8.644 -21.811 1.00 59.41 182 ASP A O 1
ATOM 1511 N N . SER A 1 183 ? 25.738 7.702 -21.733 1.00 56.09 183 SER A N 1
ATOM 1512 C CA . SER A 1 183 ? 25.705 7.169 -23.103 1.00 56.09 183 SER A CA 1
ATOM 1513 C C . SER A 1 183 ? 25.002 5.810 -23.227 1.00 56.09 183 SER A C 1
ATOM 1515 O O . SER A 1 183 ? 24.728 5.360 -24.343 1.00 56.09 183 SER A O 1
ATOM 1517 N N . LYS A 1 184 ? 24.690 5.150 -22.104 1.00 56.50 184 LYS A N 1
ATOM 1518 C CA . LYS A 1 184 ? 24.004 3.853 -22.080 1.00 56.50 184 LYS A CA 1
ATOM 1519 C C . LYS A 1 184 ? 22.496 4.039 -21.971 1.00 56.50 184 LYS A C 1
ATOM 1521 O O . LYS A 1 184 ? 22.002 4.871 -21.212 1.00 56.50 184 LYS A O 1
ATOM 1526 N N . GLU A 1 185 ? 21.752 3.227 -22.718 1.00 57.38 185 GLU A N 1
ATOM 1527 C CA . GLU A 1 185 ? 20.293 3.234 -22.657 1.00 57.38 185 GLU A CA 1
ATOM 1528 C C . GLU A 1 185 ? 19.822 2.905 -21.232 1.00 57.38 185 GLU A C 1
ATOM 1530 O O . GLU A 1 185 ? 20.286 1.951 -20.602 1.00 57.38 185 GLU A O 1
ATOM 1535 N N . GLN A 1 186 ? 18.902 3.715 -20.707 1.00 57.09 186 GLN A N 1
ATOM 1536 C CA . GLN A 1 186 ? 18.249 3.428 -19.435 1.00 57.09 186 GLN A CA 1
ATOM 1537 C C . GLN A 1 186 ? 17.239 2.309 -19.660 1.00 57.09 186 GLN A C 1
ATOM 1539 O O . GLN A 1 186 ? 16.122 2.537 -20.124 1.00 57.09 186 GLN A O 1
ATOM 1544 N N . ILE A 1 187 ? 17.639 1.087 -19.337 1.00 60.06 187 ILE A N 1
ATOM 1545 C CA . ILE A 1 187 ? 16.797 -0.086 -19.521 1.00 60.06 187 ILE A CA 1
ATOM 1546 C C . ILE A 1 187 ? 16.031 -0.336 -18.215 1.00 60.06 187 ILE A C 1
ATOM 1548 O O . ILE A 1 187 ? 16.604 -0.374 -17.123 1.00 60.06 187 ILE A O 1
ATOM 1552 N N . CYS A 1 188 ? 14.714 -0.537 -18.316 1.00 54.19 188 CYS A N 1
ATOM 1553 C CA . CYS A 1 188 ? 13.999 -1.308 -17.302 1.00 54.19 188 CYS A CA 1
ATOM 1554 C C . CYS A 1 188 ? 14.631 -2.698 -17.291 1.00 54.19 188 CYS A C 1
ATOM 1556 O O . CYS A 1 188 ? 14.285 -3.526 -18.134 1.00 54.19 188 CYS A O 1
ATOM 1558 N N . GLU A 1 189 ? 15.576 -2.952 -16.386 1.00 54.19 189 GLU A N 1
ATOM 1559 C CA . GLU A 1 189 ? 16.020 -4.318 -16.142 1.00 54.19 189 GLU A CA 1
ATOM 1560 C C . GLU A 1 189 ? 14.776 -5.121 -15.759 1.00 54.19 189 GLU A C 1
ATOM 1562 O O . GLU A 1 189 ? 14.226 -4.964 -14.669 1.00 54.19 189 GLU A O 1
ATOM 1567 N N . LYS A 1 190 ? 14.313 -5.988 -16.669 1.00 50.03 190 LYS A N 1
ATOM 1568 C CA . LYS A 1 190 ? 13.551 -7.163 -16.254 1.00 50.03 190 LYS A CA 1
ATOM 1569 C C . LYS A 1 190 ? 14.452 -7.837 -15.228 1.00 50.03 190 LYS A C 1
ATOM 1571 O O . LYS A 1 190 ? 15.590 -8.171 -15.548 1.00 50.03 190 LYS A O 1
ATOM 1576 N N . TYR A 1 191 ? 14.015 -7.855 -13.974 1.00 46.00 191 TYR A N 1
ATOM 1577 C CA . TYR A 1 191 ? 14.846 -8.245 -12.844 1.00 46.00 191 TYR A CA 1
ATOM 1578 C C . TYR A 1 191 ? 15.190 -9.732 -12.980 1.00 46.00 191 TYR A C 1
ATOM 1580 O O . TYR A 1 191 ? 14.444 -10.590 -12.515 1.00 46.00 191 TYR A O 1
ATOM 1588 N N . LEU A 1 192 ? 16.297 -10.003 -13.678 1.00 44.06 192 LEU A N 1
ATOM 1589 C CA . LEU A 1 192 ? 16.705 -11.309 -14.185 1.00 44.06 192 LEU A CA 1
ATOM 1590 C C . LEU A 1 192 ? 15.670 -11.911 -15.148 1.00 44.06 192 LEU A C 1
ATOM 1592 O O . LEU A 1 192 ? 14.486 -11.594 -15.121 1.00 44.06 192 LEU A O 1
ATOM 1596 N N . GLU A 1 193 ? 16.080 -12.864 -15.967 1.00 45.84 193 GLU A N 1
ATOM 1597 C CA . GLU A 1 193 ? 15.198 -13.696 -16.802 1.00 45.84 193 GLU A CA 1
ATOM 1598 C C . GLU A 1 193 ? 14.140 -14.501 -15.990 1.00 45.84 193 GLU A C 1
ATOM 1600 O O . GLU A 1 193 ? 13.471 -15.374 -16.531 1.00 45.84 193 GLU A O 1
ATOM 1605 N N . LYS A 1 194 ? 13.971 -14.213 -14.686 1.00 47.62 194 LYS A N 1
ATOM 1606 C CA . LYS A 1 194 ? 13.128 -14.911 -13.708 1.00 47.62 194 LYS A CA 1
ATOM 1607 C C . LYS A 1 194 ? 11.818 -14.193 -13.357 1.00 47.62 194 LYS A C 1
ATOM 1609 O O . LYS A 1 194 ? 10.877 -14.863 -12.936 1.00 47.62 194 LYS A O 1
ATOM 1614 N N . LEU A 1 195 ? 11.708 -12.867 -13.503 1.00 54.06 195 LEU A N 1
ATOM 1615 C CA . LEU A 1 195 ? 10.413 -12.194 -13.322 1.00 54.06 195 LEU A CA 1
ATOM 1616 C C . LEU A 1 195 ? 9.626 -12.246 -14.629 1.00 54.06 195 LEU A C 1
ATOM 1618 O O . LEU A 1 195 ? 9.966 -11.571 -15.600 1.00 54.06 195 LEU A O 1
ATOM 1622 N N . SER A 1 196 ? 8.544 -13.026 -14.633 1.00 64.19 196 SER A N 1
ATOM 1623 C CA . SER A 1 196 ? 7.570 -13.010 -15.726 1.00 64.19 196 SER A CA 1
ATOM 1624 C C . SER A 1 196 ? 7.076 -11.584 -16.006 1.00 64.19 196 SER A C 1
ATOM 1626 O O . SER A 1 196 ? 7.008 -10.742 -15.099 1.00 64.19 196 SER A O 1
ATOM 1628 N N . ASP A 1 197 ? 6.689 -11.313 -17.252 1.00 66.44 197 ASP A N 1
ATOM 1629 C CA . ASP A 1 197 ? 6.133 -10.010 -17.643 1.00 66.44 197 ASP A CA 1
ATOM 1630 C C . ASP A 1 197 ? 4.870 -9.644 -16.838 1.00 66.44 197 ASP A C 1
ATOM 1632 O O . ASP A 1 197 ? 4.598 -8.464 -16.629 1.00 66.44 197 ASP A O 1
ATOM 1636 N N . ASP A 1 198 ? 4.202 -10.648 -16.264 1.00 69.31 198 ASP A N 1
ATOM 1637 C CA . ASP A 1 198 ? 3.006 -10.516 -15.430 1.00 69.31 198 ASP A CA 1
ATOM 1638 C C . ASP A 1 198 ? 3.307 -10.387 -13.921 1.00 69.31 198 ASP A C 1
ATOM 1640 O O . ASP A 1 198 ? 2.399 -10.464 -13.088 1.00 69.31 198 ASP A O 1
ATOM 1644 N N . SER A 1 199 ? 4.575 -10.196 -13.539 1.00 75.44 199 SER A N 1
ATOM 1645 C CA . SER A 1 199 ? 5.009 -10.103 -12.139 1.00 75.44 199 SER A CA 1
ATOM 1646 C C . SER A 1 199 ? 5.635 -8.754 -11.777 1.00 75.44 199 SER A C 1
ATOM 1648 O O . SER A 1 199 ? 6.269 -8.083 -12.597 1.00 75.44 199 SER A O 1
ATOM 1650 N N . CYS A 1 200 ? 5.471 -8.362 -10.511 1.00 81.19 200 CYS A N 1
ATOM 1651 C CA . CYS A 1 200 ? 5.962 -7.103 -9.954 1.00 81.19 200 CYS A CA 1
ATOM 1652 C C . CYS A 1 200 ? 6.600 -7.300 -8.578 1.00 81.19 200 CYS A C 1
ATOM 1654 O O . CYS A 1 200 ? 6.179 -8.173 -7.812 1.00 81.19 200 CYS A O 1
ATOM 1656 N N . ILE A 1 201 ? 7.526 -6.416 -8.208 1.00 80.50 201 ILE A N 1
ATOM 1657 C CA . ILE A 1 201 ? 7.988 -6.328 -6.823 1.00 80.50 201 ILE A CA 1
ATOM 1658 C C . ILE A 1 201 ? 6.860 -5.696 -6.005 1.00 80.50 201 ILE A C 1
ATOM 1660 O O . ILE A 1 201 ? 6.403 -4.597 -6.319 1.00 80.50 201 ILE A O 1
ATOM 1664 N N . THR A 1 202 ? 6.403 -6.372 -4.951 1.00 85.38 202 THR A N 1
ATOM 1665 C CA . THR A 1 202 ? 5.445 -5.772 -4.015 1.00 85.38 202 THR A CA 1
ATOM 1666 C C . THR A 1 202 ? 6.159 -5.268 -2.770 1.00 85.38 202 THR A C 1
ATOM 1668 O O . THR A 1 202 ? 6.939 -5.991 -2.158 1.00 85.38 202 THR A O 1
ATOM 1671 N N . ALA A 1 203 ? 5.819 -4.058 -2.342 1.00 86.62 203 ALA A N 1
ATOM 1672 C CA . ALA A 1 203 ? 6.092 -3.572 -0.995 1.00 86.62 203 ALA A CA 1
ATOM 1673 C C . ALA A 1 203 ? 4.809 -3.017 -0.375 1.00 86.62 203 ALA A C 1
ATOM 1675 O O . ALA A 1 203 ? 3.852 -2.716 -1.086 1.00 86.62 203 ALA A O 1
ATOM 1676 N N . TRP A 1 204 ? 4.777 -2.841 0.942 1.00 90.19 204 TRP A N 1
ATOM 1677 C CA . TRP A 1 204 ? 3.611 -2.269 1.608 1.00 90.19 204 TRP A CA 1
ATOM 1678 C C . TRP A 1 204 ? 3.982 -1.244 2.678 1.00 90.19 204 TRP A C 1
ATOM 1680 O O . TRP A 1 204 ? 5.109 -1.175 3.163 1.00 90.19 204 TRP A O 1
ATOM 1690 N N . THR A 1 205 ? 3.029 -0.380 3.008 1.00 90.00 205 THR A N 1
ATOM 1691 C CA . THR A 1 205 ? 3.137 0.614 4.081 1.00 90.00 205 THR A CA 1
ATOM 1692 C C . THR A 1 205 ? 1.840 0.615 4.872 1.00 90.00 205 THR A C 1
ATOM 1694 O O . THR A 1 205 ? 0.768 0.569 4.279 1.00 90.00 205 THR A O 1
ATOM 1697 N N . ILE A 1 206 ? 1.924 0.688 6.197 1.00 90.69 206 ILE A N 1
ATOM 1698 C CA . ILE A 1 206 ? 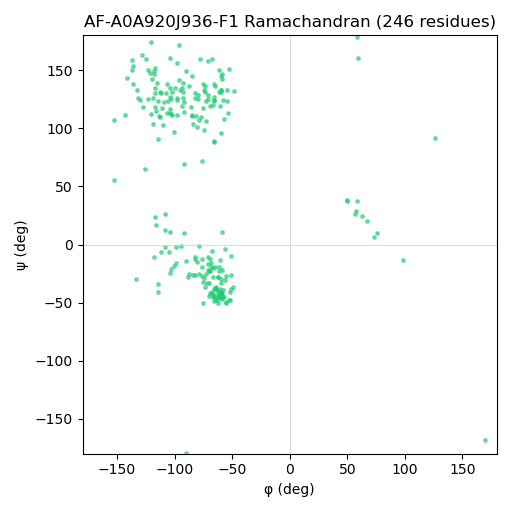0.753 0.796 7.068 1.00 90.69 206 ILE A CA 1
ATOM 1699 C C . ILE A 1 206 ? 0.750 2.172 7.726 1.00 90.69 206 ILE A C 1
ATOM 1701 O O . ILE A 1 206 ? 1.757 2.596 8.289 1.00 90.69 206 ILE A O 1
ATOM 1705 N N . LEU A 1 207 ? -0.395 2.848 7.672 1.00 91.12 207 LEU A N 1
ATOM 1706 C CA . LEU A 1 207 ? -0.659 4.073 8.418 1.00 91.12 207 LEU A CA 1
ATOM 1707 C C . LEU A 1 207 ? -1.790 3.805 9.404 1.00 91.12 207 LEU A C 1
ATOM 1709 O O . LEU A 1 207 ? -2.921 3.528 9.005 1.00 91.12 207 LEU A O 1
ATOM 1713 N N . LEU A 1 208 ? -1.471 3.869 10.692 1.00 89.88 208 LEU A N 1
ATOM 1714 C CA . LEU A 1 208 ? -2.415 3.592 11.767 1.00 89.88 208 LEU A CA 1
ATOM 1715 C C . LEU A 1 208 ? -3.026 4.893 12.290 1.00 89.88 208 LEU A C 1
ATOM 1717 O O . LEU A 1 208 ? -2.304 5.879 12.440 1.00 89.88 208 LEU A O 1
ATOM 1721 N N . PRO A 1 209 ? -4.324 4.900 12.630 1.00 88.25 209 PRO A N 1
ATOM 1722 C CA . PRO A 1 209 ? -4.924 6.036 13.302 1.00 88.25 209 PRO A CA 1
ATOM 1723 C C . PRO A 1 209 ? -4.357 6.194 14.711 1.00 88.25 209 PRO A C 1
ATOM 1725 O O . PRO A 1 209 ? -3.862 5.229 15.314 1.00 88.25 209 PRO A O 1
ATOM 1728 N N . GLU A 1 210 ? -4.509 7.404 15.247 1.00 84.62 210 GLU A N 1
ATOM 1729 C CA . GLU A 1 210 ? -4.289 7.676 16.665 1.00 84.62 210 GLU A CA 1
ATOM 1730 C C . GLU A 1 210 ? -5.017 6.640 17.537 1.00 84.62 210 GLU A C 1
ATOM 1732 O O . GLU A 1 210 ? -6.180 6.297 17.304 1.00 84.62 210 GLU A O 1
ATOM 1737 N N . SER A 1 211 ? -4.291 6.101 18.513 1.00 84.06 211 SER A N 1
ATOM 1738 C CA . SER A 1 211 ? -4.788 5.084 19.433 1.00 84.06 211 SER A CA 1
ATOM 1739 C C . SER A 1 211 ? -5.289 5.744 20.707 1.00 84.06 211 SER A C 1
ATOM 1741 O O . SER A 1 211 ? -4.580 6.541 21.317 1.00 84.06 211 SER A O 1
ATOM 1743 N N . ARG A 1 212 ? -6.481 5.361 21.168 1.00 79.56 212 ARG A N 1
ATOM 1744 C CA . ARG A 1 212 ? -6.951 5.687 22.526 1.00 79.56 212 ARG A CA 1
ATOM 1745 C C . ARG A 1 212 ? -6.396 4.714 23.564 1.00 79.56 212 ARG A C 1
ATOM 1747 O O . ARG A 1 212 ? -6.532 4.944 24.763 1.00 79.56 212 ARG A O 1
ATOM 1754 N N . ILE A 1 213 ? -5.811 3.606 23.114 1.00 79.94 213 ILE A N 1
ATOM 1755 C CA . ILE A 1 213 ? -5.138 2.630 23.966 1.00 79.94 213 ILE A CA 1
ATOM 1756 C C . ILE A 1 213 ? -3.725 3.136 24.246 1.00 79.94 213 ILE A C 1
ATOM 1758 O O . ILE A 1 213 ? -3.002 3.479 23.310 1.00 79.94 213 ILE A O 1
ATOM 1762 N N . THR A 1 214 ? -3.338 3.145 25.523 1.00 75.38 214 THR A N 1
ATOM 1763 C CA . THR A 1 214 ? -1.985 3.493 25.969 1.00 75.38 214 THR A CA 1
ATOM 1764 C C . THR A 1 214 ? -0.955 2.631 25.247 1.00 75.38 214 THR A C 1
ATOM 1766 O O . THR A 1 214 ? -1.024 1.400 25.307 1.00 75.38 214 THR A O 1
ATOM 1769 N N . GLU A 1 215 ? -0.008 3.279 24.570 1.00 68.75 215 GLU A N 1
ATOM 1770 C CA . GLU A 1 215 ? 1.105 2.591 23.926 1.00 68.75 215 GLU A CA 1
ATOM 1771 C C . GLU A 1 215 ? 1.929 1.855 24.986 1.00 68.75 215 GLU A C 1
ATOM 1773 O O . GLU A 1 215 ? 2.257 2.401 26.041 1.00 68.75 215 GLU A O 1
ATOM 1778 N N . LYS A 1 216 ? 2.219 0.583 24.719 1.00 64.56 216 LYS A N 1
ATOM 1779 C CA . LYS A 1 216 ? 3.128 -0.224 25.527 1.00 64.56 216 LYS A CA 1
ATOM 1780 C C . LYS A 1 216 ? 4.325 -0.553 24.662 1.00 64.56 216 LYS A C 1
ATOM 1782 O O . LYS A 1 216 ? 4.161 -1.117 23.582 1.00 64.56 216 LYS A O 1
ATOM 1787 N N . GLU A 1 217 ? 5.502 -0.192 25.143 1.00 63.09 217 GLU A N 1
ATOM 1788 C CA . GLU A 1 217 ? 6.746 -0.674 24.571 1.00 63.09 217 GLU A CA 1
ATOM 1789 C C . GLU A 1 217 ? 6.856 -2.170 24.885 1.00 63.09 217 GLU A C 1
ATOM 1791 O O . GLU A 1 217 ? 6.800 -2.578 26.046 1.00 63.09 217 GLU A O 1
ATOM 1796 N N . GLU A 1 218 ? 6.922 -2.998 23.845 1.00 58.56 218 GLU A N 1
ATOM 1797 C CA . GLU A 1 218 ? 7.205 -4.424 23.989 1.00 58.56 218 GLU A CA 1
ATOM 1798 C C . GLU A 1 218 ? 8.669 -4.657 23.606 1.00 58.56 218 GLU A C 1
ATOM 1800 O O . GLU A 1 218 ? 9.051 -4.511 22.445 1.00 58.56 218 GLU A O 1
ATOM 1805 N N . GLU A 1 219 ? 9.500 -4.999 24.592 1.00 52.12 219 GLU A N 1
ATOM 1806 C CA . GLU A 1 219 ? 10.894 -5.385 24.371 1.00 52.12 219 GLU A CA 1
ATOM 1807 C C . GLU A 1 219 ? 10.931 -6.844 23.888 1.00 52.12 219 GLU A C 1
ATOM 1809 O O . GLU A 1 219 ? 10.697 -7.780 24.657 1.00 52.12 219 GLU A O 1
ATOM 1814 N N . TYR A 1 220 ? 11.222 -7.055 22.604 1.00 56.56 220 TYR A N 1
ATOM 1815 C CA . TYR A 1 220 ? 11.469 -8.391 22.064 1.00 56.56 220 TYR A CA 1
ATOM 1816 C C . TYR A 1 220 ? 12.931 -8.761 22.301 1.00 56.56 220 TYR A C 1
ATOM 1818 O O . TYR A 1 220 ? 13.836 -8.293 21.609 1.00 56.56 220 TYR A O 1
ATOM 1826 N N . ARG A 1 221 ? 13.176 -9.623 23.290 1.00 48.19 221 ARG A N 1
ATOM 1827 C CA . ARG A 1 221 ? 14.500 -10.213 23.493 1.00 48.19 221 ARG A CA 1
ATOM 1828 C C . ARG A 1 221 ? 14.692 -11.370 22.528 1.00 48.19 221 ARG A C 1
ATOM 1830 O O . ARG A 1 221 ? 14.230 -12.479 22.781 1.00 48.19 221 ARG A O 1
ATOM 1837 N N . VAL A 1 222 ? 15.424 -11.102 21.453 1.00 51.59 222 VAL A N 1
ATOM 1838 C CA . VAL A 1 222 ? 16.024 -12.126 20.593 1.00 51.59 222 VAL A CA 1
ATOM 1839 C C . VAL A 1 222 ? 17.073 -12.867 21.429 1.00 51.59 222 VAL A C 1
ATOM 1841 O O . VAL A 1 222 ? 18.222 -12.445 21.531 1.00 51.59 222 VAL A O 1
ATOM 1844 N N . ASN A 1 223 ? 16.648 -13.912 22.138 1.00 50.62 223 ASN A N 1
ATOM 1845 C CA . ASN A 1 223 ? 17.525 -14.753 22.950 1.00 50.62 223 ASN A CA 1
ATOM 1846 C C . ASN A 1 223 ? 17.947 -16.003 22.160 1.00 50.62 223 ASN A C 1
ATOM 1848 O O . ASN A 1 223 ? 17.437 -16.271 21.078 1.00 50.62 223 ASN A O 1
ATOM 1852 N N . HIS A 1 224 ? 18.877 -16.786 22.705 1.00 52.06 224 HIS A N 1
ATOM 1853 C CA . HIS A 1 224 ? 19.383 -17.993 22.045 1.00 52.06 224 HIS A CA 1
ATOM 1854 C C . HIS A 1 224 ? 18.303 -19.063 21.796 1.00 52.06 224 HIS A C 1
ATOM 1856 O O . HIS A 1 224 ? 18.491 -19.905 20.927 1.00 52.06 224 HIS A O 1
ATOM 1862 N N . ILE A 1 225 ? 17.192 -19.050 22.547 1.00 59.66 225 ILE A N 1
ATOM 1863 C CA . ILE A 1 225 ? 16.055 -19.965 22.347 1.00 59.66 225 ILE A CA 1
ATOM 1864 C C . ILE A 1 225 ? 15.261 -19.523 21.123 1.00 59.66 225 ILE A C 1
ATOM 1866 O O . ILE A 1 225 ? 15.089 -20.321 20.217 1.00 59.66 225 ILE A O 1
ATOM 1870 N N . TRP A 1 226 ? 14.893 -18.242 21.050 1.00 60.22 226 TRP A N 1
ATOM 1871 C CA . TRP A 1 226 ? 14.279 -17.634 19.872 1.00 60.22 226 TRP A CA 1
ATOM 1872 C C . TRP A 1 226 ? 15.171 -17.848 18.644 1.00 60.22 226 TRP A C 1
ATOM 1874 O O . TRP A 1 226 ? 14.741 -18.400 17.643 1.00 60.22 226 TRP A O 1
ATOM 1884 N N . GLN A 1 227 ? 16.466 -17.538 18.744 1.00 56.78 227 GLN A N 1
ATOM 1885 C CA . GLN A 1 227 ? 17.406 -17.792 17.652 1.00 56.78 227 GLN A CA 1
ATOM 1886 C C . GLN A 1 227 ? 17.449 -19.268 17.264 1.00 56.78 227 GLN A C 1
ATOM 1888 O O . GLN A 1 227 ? 17.513 -19.553 16.089 1.00 56.78 227 GLN A O 1
ATOM 1893 N N . ARG A 1 228 ? 17.390 -20.220 18.198 1.00 58.12 228 ARG A N 1
ATOM 1894 C CA . ARG A 1 228 ? 17.415 -21.654 17.868 1.00 58.12 228 ARG A CA 1
ATOM 1895 C C . ARG A 1 228 ? 16.099 -22.156 17.266 1.00 58.12 228 ARG A C 1
ATOM 1897 O O . ARG A 1 228 ? 16.136 -23.020 16.397 1.00 58.12 228 ARG A O 1
ATOM 1904 N N . GLU A 1 229 ? 14.966 -21.638 17.728 1.00 58.12 229 GLU A N 1
ATOM 1905 C CA . GLU A 1 229 ? 13.640 -21.948 17.183 1.00 58.12 229 GLU A CA 1
ATOM 1906 C C . GLU A 1 229 ? 13.505 -21.446 15.742 1.00 58.12 229 GLU A C 1
ATOM 1908 O O . GLU A 1 229 ? 12.957 -22.164 14.914 1.00 58.12 229 GLU A O 1
ATOM 1913 N N . TYR A 1 230 ? 14.078 -20.280 15.425 1.00 53.59 230 TYR A N 1
ATOM 1914 C CA . TYR A 1 230 ? 13.929 -19.646 14.111 1.00 53.59 230 TYR A CA 1
ATOM 1915 C C . TYR A 1 230 ? 15.152 -19.799 13.181 1.00 53.59 230 TYR A C 1
ATOM 1917 O O . TYR A 1 230 ? 14.988 -19.743 11.969 1.00 53.59 230 TYR A O 1
ATOM 1925 N N . ALA A 1 231 ? 16.361 -20.083 13.685 1.00 52.44 231 ALA A N 1
ATOM 1926 C CA . ALA A 1 231 ? 17.545 -20.374 12.854 1.00 52.44 231 ALA A CA 1
ATOM 1927 C C . ALA A 1 231 ? 17.523 -21.785 12.246 1.00 52.44 231 ALA A C 1
ATOM 1929 O O . ALA A 1 231 ? 18.214 -22.047 11.267 1.00 52.44 231 ALA A O 1
ATOM 1930 N N . ASN A 1 232 ? 16.725 -22.709 12.789 1.00 45.50 232 ASN A N 1
ATOM 1931 C CA . ASN A 1 232 ? 16.527 -24.016 12.156 1.00 45.50 232 ASN A CA 1
ATOM 1932 C C . ASN A 1 232 ? 15.652 -23.929 10.891 1.00 45.50 232 ASN A C 1
ATOM 1934 O O . ASN A 1 232 ? 15.830 -24.749 9.993 1.00 45.50 232 ASN A O 1
ATOM 1938 N N . ASP A 1 233 ? 14.776 -22.925 10.780 1.00 48.38 233 ASP A N 1
ATOM 1939 C CA . ASP A 1 233 ? 14.117 -22.587 9.509 1.00 48.38 233 ASP A CA 1
ATOM 1940 C C . ASP A 1 233 ? 15.089 -21.874 8.548 1.00 48.38 233 ASP A C 1
ATOM 1942 O O . ASP A 1 233 ? 14.984 -22.033 7.334 1.00 48.38 233 ASP A O 1
ATOM 1946 N N . GLU A 1 234 ? 16.083 -21.138 9.068 1.00 45.78 234 GLU A N 1
ATOM 1947 C CA . GLU A 1 234 ? 17.159 -20.534 8.261 1.00 45.78 234 GLU A CA 1
ATOM 1948 C C . GLU A 1 234 ? 18.091 -21.596 7.650 1.00 45.78 234 GLU A C 1
ATOM 1950 O O . GLU A 1 234 ? 18.425 -21.501 6.472 1.00 45.78 234 GLU A O 1
ATOM 1955 N N . LEU A 1 235 ? 18.469 -22.627 8.418 1.00 44.69 235 LEU A N 1
ATOM 1956 C CA . LEU A 1 235 ? 19.305 -23.731 7.934 1.00 44.69 235 LEU A CA 1
ATOM 1957 C C . LEU A 1 235 ? 18.555 -24.635 6.954 1.00 44.69 235 LEU A C 1
ATOM 1959 O O . LEU A 1 235 ? 19.093 -24.925 5.892 1.00 44.69 235 LEU A O 1
ATOM 1963 N N . ARG A 1 236 ? 17.297 -25.002 7.235 1.00 43.62 236 ARG A 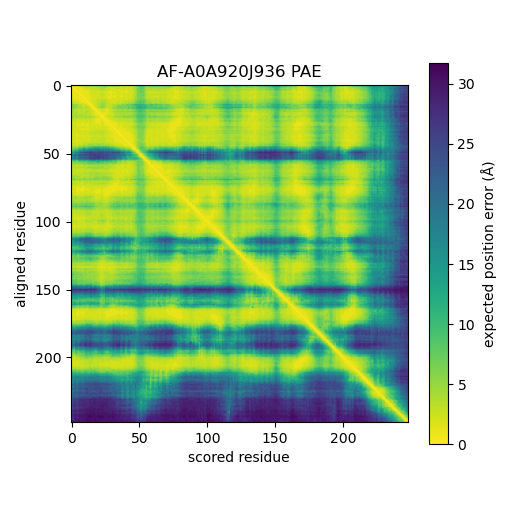N 1
ATOM 1964 C CA . ARG A 1 236 ? 16.484 -25.824 6.318 1.00 43.62 236 ARG A CA 1
ATOM 1965 C C . ARG A 1 236 ? 16.276 -25.174 4.951 1.00 43.62 236 ARG A C 1
ATOM 1967 O O . ARG A 1 236 ? 16.456 -25.842 3.942 1.00 43.62 236 ARG A O 1
ATOM 1974 N N . ASN A 1 237 ? 15.982 -23.874 4.914 1.00 43.34 237 ASN A N 1
ATOM 1975 C CA . ASN A 1 237 ? 15.828 -23.144 3.653 1.00 43.34 237 ASN A CA 1
ATOM 1976 C C . ASN A 1 237 ? 17.162 -22.935 2.910 1.00 43.34 237 ASN A C 1
ATOM 1978 O O . ASN A 1 237 ? 17.149 -22.713 1.706 1.00 43.34 237 ASN A O 1
ATOM 1982 N N . SER A 1 238 ? 18.305 -22.999 3.605 1.00 42.16 238 SER A N 1
ATOM 1983 C CA . SER A 1 238 ? 19.637 -22.930 2.981 1.00 42.16 238 SER A CA 1
ATOM 1984 C C . SER A 1 238 ? 20.192 -24.295 2.552 1.00 42.16 238 SER A C 1
ATOM 1986 O O . SER A 1 238 ? 20.974 -24.370 1.610 1.00 42.16 238 SER A O 1
ATOM 1988 N N . GLU A 1 239 ? 19.795 -25.377 3.228 1.00 39.62 239 GLU A N 1
ATOM 1989 C CA . GLU A 1 239 ? 20.234 -26.749 2.945 1.00 39.62 239 GLU A CA 1
ATOM 1990 C C . GLU A 1 239 ? 19.409 -27.400 1.822 1.00 39.62 239 GLU A C 1
ATOM 1992 O O . GLU A 1 239 ? 19.940 -28.243 1.102 1.00 39.62 239 GLU A O 1
ATOM 1997 N N . GLU A 1 240 ? 18.154 -26.979 1.605 1.00 42.69 240 GLU A N 1
ATOM 1998 C CA . GLU A 1 240 ? 17.353 -27.412 0.445 1.00 42.69 240 GLU A CA 1
ATOM 1999 C C . GLU A 1 240 ? 17.883 -26.872 -0.903 1.00 42.69 240 GLU A C 1
ATOM 2001 O O . GLU A 1 240 ? 17.554 -27.435 -1.943 1.00 42.69 240 GLU A O 1
ATOM 2006 N N . GLU A 1 241 ? 18.758 -25.855 -0.916 1.00 45.00 241 GLU A N 1
ATOM 2007 C CA . GLU A 1 241 ? 19.341 -25.280 -2.146 1.00 45.00 241 GLU A CA 1
ATOM 2008 C C . GLU A 1 241 ? 20.755 -25.796 -2.493 1.00 45.00 241 GLU A C 1
ATOM 2010 O O . GLU A 1 241 ? 21.300 -25.427 -3.531 1.00 45.00 241 GLU A O 1
ATOM 2015 N N . ILE A 1 242 ? 21.368 -26.667 -1.677 1.00 41.06 242 ILE A N 1
ATOM 2016 C CA . ILE A 1 242 ? 22.727 -27.199 -1.946 1.00 41.06 242 ILE A CA 1
ATOM 2017 C C . ILE A 1 242 ? 22.704 -28.552 -2.691 1.00 41.06 242 ILE A C 1
ATOM 2019 O O . ILE A 1 242 ? 23.753 -29.069 -3.061 1.00 41.06 242 ILE A O 1
ATOM 2023 N N . ASN A 1 243 ? 21.531 -29.118 -2.993 1.00 41.94 243 ASN A N 1
ATOM 2024 C CA . ASN A 1 243 ? 21.431 -30.478 -3.544 1.00 41.94 243 ASN A CA 1
ATOM 2025 C C . ASN A 1 243 ? 21.035 -30.588 -5.027 1.00 41.94 243 ASN A C 1
ATOM 2027 O O . ASN A 1 243 ? 20.529 -31.632 -5.426 1.00 41.94 243 ASN A O 1
ATOM 2031 N N . ASP A 1 244 ? 21.316 -29.569 -5.844 1.00 44.66 244 ASP A N 1
ATOM 2032 C CA . ASP A 1 244 ? 21.102 -29.626 -7.303 1.00 44.66 244 ASP A CA 1
ATOM 2033 C C . ASP A 1 244 ? 22.392 -29.522 -8.137 1.00 44.66 244 ASP A C 1
ATOM 2035 O O . ASP A 1 244 ? 22.315 -29.298 -9.338 1.00 44.66 244 ASP A O 1
ATOM 2039 N N . ASP A 1 245 ? 23.578 -29.724 -7.548 1.00 48.72 245 ASP A N 1
ATOM 2040 C CA . ASP A 1 245 ? 24.829 -29.758 -8.328 1.00 48.72 245 ASP A CA 1
ATOM 2041 C C . ASP A 1 245 ? 25.941 -30.609 -7.683 1.00 48.72 245 ASP A C 1
ATOM 2043 O O . ASP A 1 245 ? 27.053 -30.130 -7.481 1.00 48.72 245 ASP A O 1
ATOM 2047 N N . ILE A 1 246 ? 25.683 -31.892 -7.385 1.00 42.62 246 ILE A N 1
ATOM 2048 C CA . ILE A 1 246 ? 26.752 -32.912 -7.334 1.00 42.62 246 ILE A CA 1
ATOM 2049 C C . ILE A 1 246 ? 26.248 -34.263 -7.887 1.00 42.62 246 ILE A C 1
ATOM 2051 O O . ILE A 1 246 ? 25.432 -34.925 -7.252 1.00 42.62 246 ILE A O 1
ATOM 2055 N N . ASP A 1 247 ? 26.803 -34.624 -9.056 1.00 37.66 247 ASP A N 1
ATOM 2056 C CA . ASP A 1 247 ? 27.108 -35.960 -9.629 1.00 37.66 247 ASP A CA 1
ATOM 2057 C C . ASP A 1 247 ? 26.524 -36.219 -11.040 1.00 37.66 247 ASP A C 1
ATOM 2059 O O . ASP A 1 247 ? 25.412 -36.727 -11.190 1.00 37.66 247 ASP A O 1
ATOM 2063 N N . ILE A 1 248 ? 27.289 -35.927 -12.109 1.00 37.47 248 ILE A N 1
ATOM 2064 C CA . ILE A 1 248 ? 28.301 -36.797 -12.778 1.00 37.47 248 ILE A CA 1
ATOM 2065 C C . ILE A 1 248 ? 29.067 -35.971 -13.826 1.00 37.47 248 ILE A C 1
ATOM 2067 O O . ILE A 1 248 ? 28.410 -35.299 -14.652 1.00 37.47 248 ILE A O 1
#

Mean predicted aligned error: 10.97 Å

Radius of gyration: 20.38 Å; Cα contacts (8 Å, |Δi|>4): 339; chains: 1; bounding box: 46×65×49 Å

Foldseek 3Di:
DVLVLVLVLCVVVVVFQDFDQALNFTWTKRWFDFLVSVLVCLLPPDAQADDVPRNDSVVVSVVLVVCCVPAAGTEMEIEGADPDQADPVQRAGFFWAARPNHTGTAAEFEWDDDDPRGTQTPDPSDQDDLSVLRGQDDPVVVVVLVVPDDPPDDDSVCSLAPPGHKYKYKHFHFYWYDDPDPVDRGDSPPPPVPADSNDTRIDMDIRGYDDPDDDDDDDDDPDVVVCVVVVVVVVVVVVVPPPPDDDD

Solvent-accessible surface area (backbone atoms only — not comparable to full-atom values): 15080 Å² total; per-residue (Å²): 101,70,64,60,54,52,47,47,43,40,68,80,34,71,84,64,77,65,78,40,76,47,80,88,43,43,20,41,71,36,70,70,43,52,33,69,60,52,51,53,45,55,71,59,60,78,71,93,39,74,53,91,87,73,78,67,47,58,70,61,47,54,55,44,60,78,33,22,94,83,67,43,46,44,24,30,39,35,35,64,28,63,88,61,60,52,39,84,95,74,70,36,74,49,58,56,33,75,57,90,89,41,81,40,40,39,44,80,35,47,52,44,94,54,59,100,57,38,77,36,35,47,82,88,59,60,87,73,66,67,65,65,33,42,55,75,46,56,69,72,54,50,53,51,55,59,68,70,40,60,95,86,57,86,62,63,67,58,46,42,29,64,87,38,60,25,33,42,35,46,41,46,32,37,55,24,51,74,67,93,48,90,88,53,81,65,45,72,44,64,68,55,104,74,53,52,78,78,58,69,50,75,49,74,49,78,38,54,38,70,70,91,63,82,87,72,90,76,86,82,76,87,39,73,64,56,47,54,68,53,46,54,57,53,48,52,67,56,58,72,70,67,76,85,80,85,91,134